Protein AF-E3M1S7-F1 (afdb_monomer)

Radius of gyration: 18.95 Å; Cα contacts (8 Å, |Δi|>4): 380; chains: 1; bounding box: 44×34×56 Å

pLDDT: mean 87.27, std 10.46, range [48.97, 97.62]

Secondary structure (DSSP, 8-state):
-GGGS-HHHHHHHHHHS-HHHHHHHHHH-HHHHHHHHHHHTTT-SEEEEETTTTEEEEE-TTSPPEEEEEEEETTB-GGGHHHHHH---TT-EEEEEETTEEEEEEEEE-TTT--EEEEE-GGGTTHHHHHHHHHHHHHHT-----EEEEEGGGGGG--S-SEEEEEEEE-S-HHHHHHHHHH-EEEEEEEEE-TTPPPPTT-GGGG-TTEEEE---

Structure (mmCIF, N/CA/C/O backbone):
data_AF-E3M1S7-F1
#
_entry.id   AF-E3M1S7-F1
#
loop_
_atom_site.group_PDB
_atom_site.id
_atom_site.type_symbol
_atom_site.label_atom_id
_atom_site.label_alt_id
_atom_site.label_comp_id
_atom_site.label_asym_id
_atom_site.label_entity_id
_atom_site.label_seq_id
_atom_site.pdbx_PDB_ins_code
_atom_site.Cartn_x
_atom_site.Cartn_y
_atom_site.Cartn_z
_atom_site.occupancy
_atom_site.B_iso_or_equiv
_atom_site.auth_seq_id
_atom_site.auth_comp_id
_atom_site.auth_asym_id
_atom_site.auth_atom_id
_atom_site.pdbx_PDB_model_num
ATOM 1 N N . MET A 1 1 ? 15.002 -1.004 -22.622 1.00 73.12 1 MET A N 1
ATOM 2 C CA . MET A 1 1 ? 16.452 -0.715 -22.628 1.00 73.12 1 MET A CA 1
ATOM 3 C C . MET A 1 1 ? 17.146 -1.289 -21.392 1.00 73.12 1 MET A C 1
ATOM 5 O O . MET A 1 1 ? 17.993 -2.147 -21.576 1.00 73.12 1 MET A O 1
ATOM 9 N N . LEU A 1 2 ? 16.714 -0.955 -20.163 1.00 86.88 2 LEU A N 1
ATOM 10 C CA . LEU A 1 2 ? 17.299 -1.465 -18.903 1.00 86.88 2 LEU A CA 1
ATOM 11 C C . LEU A 1 2 ? 17.498 -2.992 -18.859 1.00 86.88 2 LEU A C 1
ATOM 13 O O . LEU A 1 2 ? 18.598 -3.467 -18.613 1.00 86.88 2 LEU A O 1
ATOM 17 N N . LEU A 1 3 ? 16.456 -3.771 -19.168 1.00 90.19 3 LEU A N 1
ATOM 18 C CA . LEU A 1 3 ? 16.491 -5.240 -19.059 1.00 90.19 3 LEU A CA 1
ATOM 19 C C . LEU A 1 3 ? 17.423 -5.941 -20.064 1.00 90.19 3 LEU A C 1
ATOM 21 O O . LEU A 1 3 ? 17.629 -7.149 -19.944 1.00 90.19 3 LEU A O 1
ATOM 25 N N . LYS A 1 4 ? 17.933 -5.215 -21.067 1.00 92.56 4 LYS A N 1
ATOM 26 C CA . LYS A 1 4 ? 18.905 -5.725 -22.046 1.00 92.56 4 LYS A CA 1
ATOM 27 C C . LYS A 1 4 ? 20.354 -5.511 -21.595 1.00 92.56 4 LYS A C 1
ATOM 29 O O . LYS A 1 4 ? 21.247 -6.102 -22.185 1.00 92.56 4 LYS A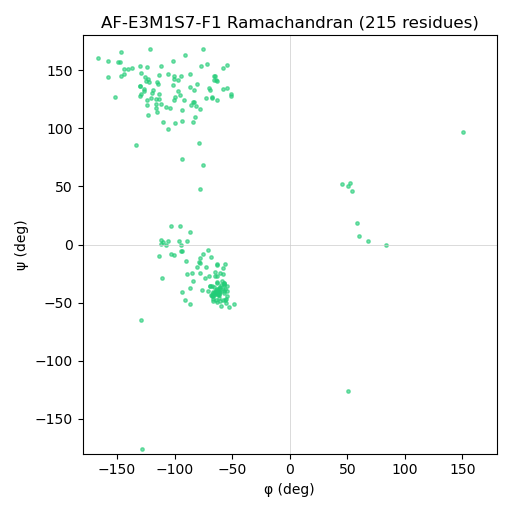 O 1
ATOM 34 N N . LEU A 1 5 ? 20.585 -4.674 -20.583 1.00 93.38 5 LEU A N 1
ATOM 35 C CA . LEU A 1 5 ? 21.924 -4.415 -20.059 1.00 93.38 5 LEU A CA 1
ATOM 36 C C . LEU A 1 5 ? 22.455 -5.632 -19.285 1.00 93.38 5 LEU A C 1
ATOM 38 O O . LEU A 1 5 ? 21.649 -6.389 -18.739 1.00 93.38 5 LEU A O 1
ATOM 42 N N . PRO A 1 6 ? 23.782 -5.804 -19.168 1.00 93.75 6 PRO A N 1
ATOM 43 C CA . PRO A 1 6 ? 24.372 -6.783 -18.260 1.00 93.75 6 PRO A CA 1
ATOM 44 C C . PRO A 1 6 ? 23.939 -6.547 -16.808 1.00 93.75 6 PRO A C 1
ATOM 46 O O . PRO A 1 6 ? 23.691 -5.408 -16.405 1.00 93.75 6 PRO A O 1
ATOM 49 N N . TYR A 1 7 ? 23.895 -7.613 -16.003 1.00 89.88 7 TYR A N 1
ATOM 50 C CA . TYR A 1 7 ? 23.412 -7.547 -14.618 1.00 89.88 7 TYR A CA 1
ATOM 51 C C . TYR A 1 7 ? 24.139 -6.489 -13.778 1.00 89.88 7 TYR A C 1
ATOM 53 O O . TYR A 1 7 ? 23.493 -5.754 -13.040 1.00 89.88 7 TYR A O 1
ATOM 61 N N . LEU A 1 8 ? 25.461 -6.347 -13.932 1.00 93.00 8 LEU A N 1
ATOM 62 C CA . LEU A 1 8 ? 26.232 -5.354 -13.182 1.00 93.00 8 LEU A CA 1
ATOM 63 C C . LEU A 1 8 ? 25.766 -3.917 -13.474 1.00 93.00 8 LEU A C 1
ATOM 65 O O . LEU A 1 8 ? 25.564 -3.137 -12.550 1.00 93.00 8 LEU A O 1
ATOM 69 N N . ALA A 1 9 ? 25.516 -3.587 -14.744 1.00 94.19 9 ALA A N 1
ATOM 70 C CA . ALA A 1 9 ? 24.992 -2.278 -15.128 1.00 94.19 9 ALA A CA 1
ATOM 71 C C . ALA A 1 9 ? 23.560 -2.070 -14.610 1.00 94.19 9 ALA A C 1
ATOM 73 O O . ALA A 1 9 ? 23.246 -1.001 -14.089 1.00 94.19 9 ALA A O 1
ATOM 74 N N . GLN A 1 10 ? 22.708 -3.102 -14.684 1.00 93.75 10 GLN A N 1
ATOM 75 C CA . GLN A 1 10 ? 21.366 -3.057 -14.088 1.00 93.75 10 GLN A CA 1
ATOM 76 C C . GLN A 1 10 ? 21.446 -2.769 -12.584 1.00 93.75 10 GLN A C 1
ATOM 78 O O . GLN A 1 10 ? 20.760 -1.881 -12.092 1.00 93.75 10 GLN A O 1
ATOM 83 N N . PHE A 1 11 ? 22.316 -3.476 -11.864 1.00 92.50 11 PHE A N 1
ATOM 84 C CA . PHE A 1 11 ? 22.501 -3.329 -10.425 1.00 92.50 11 PHE A CA 1
ATOM 85 C C . PHE A 1 11 ? 22.989 -1.927 -10.038 1.00 92.50 11 PHE A C 1
ATOM 87 O O . PHE A 1 11 ? 22.465 -1.335 -9.094 1.00 92.50 11 PHE A O 1
ATOM 94 N N . THR A 1 12 ? 23.945 -1.371 -10.787 1.00 94.31 12 THR A N 1
ATOM 95 C CA . THR A 1 12 ? 24.426 0.003 -10.584 1.00 94.31 12 THR A CA 1
ATOM 96 C C . THR A 1 12 ? 23.313 1.024 -10.790 1.00 94.31 12 THR A C 1
ATOM 98 O O . THR A 1 12 ? 23.172 1.926 -9.970 1.00 94.31 12 THR A O 1
ATOM 101 N N . ILE A 1 13 ? 22.478 0.868 -11.821 1.00 95.00 13 ILE A N 1
ATOM 102 C CA . ILE A 1 13 ? 21.329 1.759 -12.044 1.00 95.00 13 ILE A CA 1
ATOM 103 C C . ILE A 1 13 ? 20.340 1.650 -10.880 1.00 95.00 13 ILE A C 1
ATOM 105 O O . ILE A 1 13 ? 19.978 2.663 -10.292 1.00 95.00 13 ILE A O 1
ATOM 109 N N . LEU A 1 14 ? 19.954 0.429 -10.493 1.00 95.06 14 LEU A N 1
ATOM 110 C CA . LEU A 1 14 ? 18.986 0.206 -9.413 1.00 95.06 14 LEU A CA 1
ATOM 111 C C . LEU A 1 14 ? 19.436 0.804 -8.073 1.00 95.06 14 LEU A C 1
ATOM 113 O O . LEU A 1 14 ? 18.587 1.237 -7.300 1.00 95.06 14 LEU A O 1
ATOM 117 N N . LYS A 1 15 ? 20.744 0.863 -7.793 1.00 94.50 15 LYS A N 1
ATOM 118 C CA . LYS A 1 15 ? 21.286 1.508 -6.584 1.00 94.50 15 LYS A CA 1
ATOM 119 C C . LYS A 1 15 ? 21.024 3.014 -6.499 1.00 94.50 15 LYS A C 1
ATOM 121 O O . LYS A 1 15 ? 20.985 3.526 -5.388 1.00 94.50 15 LYS A O 1
ATOM 126 N N . HIS A 1 16 ? 20.873 3.693 -7.634 1.00 94.62 16 HIS A N 1
ATOM 127 C CA . HIS A 1 16 ? 20.633 5.140 -7.693 1.00 94.62 16 HIS A CA 1
ATOM 128 C C . HIS A 1 16 ? 19.145 5.492 -7.786 1.00 94.62 16 HIS A C 1
ATOM 130 O O . HIS A 1 16 ? 18.796 6.665 -7.756 1.00 94.62 16 HIS A O 1
ATOM 136 N N . LEU A 1 17 ? 18.282 4.486 -7.925 1.00 94.69 17 LEU A N 1
ATOM 137 C CA . LEU A 1 17 ? 16.839 4.663 -7.977 1.00 94.69 17 LEU A CA 1
ATOM 138 C C . LEU A 1 17 ? 16.241 4.681 -6.572 1.00 94.69 17 LEU A C 1
ATOM 140 O O . LEU A 1 17 ? 16.693 3.955 -5.678 1.00 94.69 17 LEU A O 1
ATOM 144 N N . GLU A 1 18 ? 15.183 5.467 -6.407 1.00 93.94 18 GLU A N 1
ATOM 145 C CA . GLU A 1 18 ? 14.428 5.495 -5.166 1.00 93.94 18 GLU A CA 1
ATOM 146 C C . GLU A 1 18 ? 13.535 4.257 -5.019 1.00 93.94 18 GLU A C 1
ATOM 148 O O . GLU A 1 18 ? 13.294 3.478 -5.944 1.00 93.94 18 GLU A O 1
ATOM 153 N N . LEU A 1 19 ? 12.995 4.069 -3.815 1.00 94.31 19 LEU A N 1
ATOM 154 C CA . LEU A 1 19 ? 12.146 2.922 -3.504 1.00 94.31 19 LEU A CA 1
ATOM 155 C C . LEU A 1 19 ? 10.886 2.872 -4.384 1.00 94.31 19 LEU A C 1
ATOM 157 O O . LEU A 1 19 ? 10.433 1.801 -4.795 1.00 94.31 19 LEU A O 1
ATOM 161 N N . HIS A 1 20 ? 10.333 4.042 -4.693 1.00 95.50 20 HIS A N 1
ATOM 162 C CA . HIS A 1 20 ? 9.145 4.172 -5.519 1.00 95.50 20 HIS A CA 1
ATOM 163 C C . HIS A 1 20 ? 9.431 3.903 -7.009 1.00 95.50 20 HIS A C 1
ATOM 165 O O . HIS A 1 20 ? 8.575 3.362 -7.714 1.00 95.50 20 HIS A O 1
ATOM 171 N N . ASP A 1 21 ? 10.652 4.173 -7.478 1.00 95.69 21 ASP A N 1
ATOM 172 C CA . ASP A 1 21 ? 11.101 3.798 -8.821 1.00 95.69 21 ASP A CA 1
ATOM 173 C C . ASP A 1 21 ? 11.191 2.278 -8.969 1.00 95.69 21 ASP A C 1
ATOM 175 O O . ASP A 1 21 ? 10.762 1.720 -9.983 1.00 95.69 21 ASP A O 1
ATOM 179 N N . HIS A 1 22 ? 1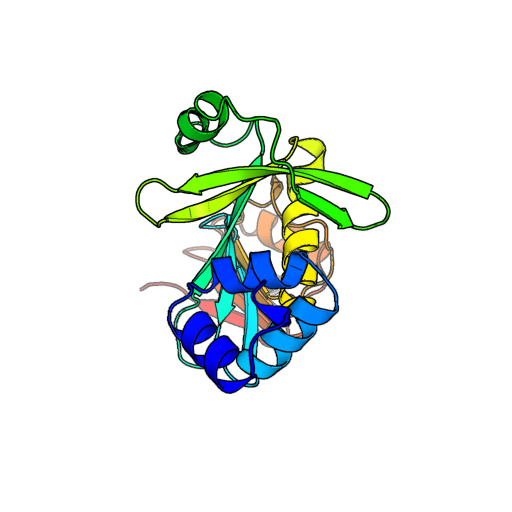1.700 1.578 -7.944 1.00 96.25 22 HIS A N 1
ATOM 180 C CA . HIS A 1 22 ? 11.710 0.109 -7.931 1.00 96.25 22 HIS A CA 1
ATOM 181 C C . HIS A 1 22 ? 10.291 -0.452 -8.001 1.00 96.25 22 HIS A C 1
ATOM 183 O O . HIS A 1 22 ? 10.048 -1.407 -8.742 1.00 96.25 22 HIS A O 1
ATOM 189 N N . PHE A 1 23 ? 9.349 0.156 -7.276 1.00 97.06 23 PHE A N 1
ATOM 190 C CA . PHE A 1 23 ? 7.941 -0.228 -7.329 1.00 97.06 23 PHE A CA 1
ATOM 191 C C . PHE A 1 23 ? 7.368 -0.080 -8.744 1.00 97.06 23 PHE A C 1
ATOM 193 O O . PHE A 1 23 ? 6.856 -1.053 -9.302 1.0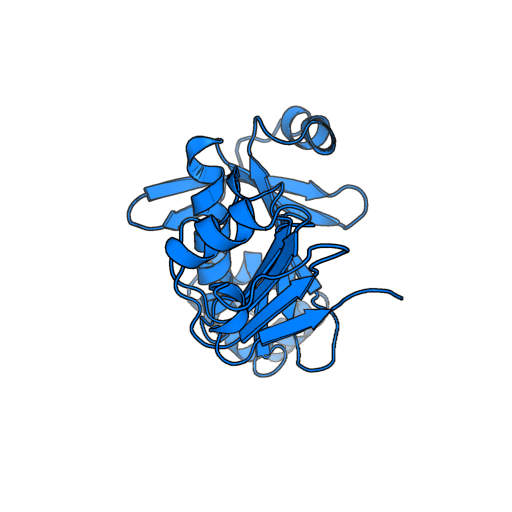0 97.06 23 PHE A O 1
ATOM 200 N N . PHE A 1 24 ? 7.507 1.089 -9.375 1.00 95.75 24 PHE A N 1
ATOM 201 C CA . PHE A 1 24 ? 6.998 1.284 -10.736 1.00 95.75 24 PHE A CA 1
ATOM 202 C C . PHE A 1 24 ? 7.691 0.391 -11.763 1.00 95.75 24 PHE A C 1
ATOM 204 O O . PHE A 1 24 ? 7.018 -0.174 -12.628 1.00 95.75 24 PHE A O 1
ATOM 211 N N . LEU A 1 25 ? 9.003 0.183 -11.643 1.00 96.00 25 LEU A N 1
ATOM 212 C CA . LEU A 1 25 ? 9.732 -0.737 -12.511 1.00 96.00 25 LEU A CA 1
ATOM 213 C C . LEU A 1 25 ? 9.205 -2.176 -12.372 1.00 96.00 25 LEU A C 1
ATOM 215 O O . LEU A 1 25 ? 9.021 -2.868 -13.377 1.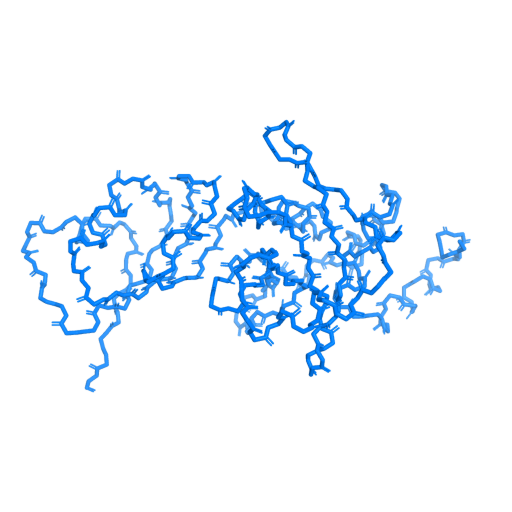00 96.00 25 LEU A O 1
ATOM 219 N N . GLY A 1 26 ? 8.903 -2.615 -11.148 1.00 96.12 26 GLY A N 1
ATOM 220 C CA . GLY A 1 26 ? 8.310 -3.924 -10.868 1.00 96.12 26 GLY A CA 1
ATOM 221 C C . GLY A 1 26 ? 6.894 -4.114 -11.429 1.00 96.12 26 GLY A C 1
ATOM 222 O O . GLY A 1 26 ? 6.484 -5.251 -11.694 1.00 96.12 26 GLY A O 1
ATOM 223 N N . LEU A 1 27 ? 6.159 -3.023 -11.669 1.00 95.19 27 LEU A N 1
ATOM 224 C CA . LEU A 1 27 ? 4.850 -3.050 -12.329 1.00 95.19 27 LEU A CA 1
ATOM 225 C C . LEU A 1 27 ? 4.951 -3.206 -13.855 1.00 95.19 27 LEU A C 1
ATOM 227 O O . LEU A 1 27 ? 4.012 -3.708 -14.469 1.00 95.19 27 LEU A O 1
ATOM 231 N N . CYS A 1 28 ? 6.068 -2.823 -14.482 1.00 93.81 28 CYS A N 1
ATOM 232 C CA . CYS A 1 28 ? 6.174 -2.781 -15.945 1.00 93.81 28 CYS A CA 1
ATOM 233 C C . CYS A 1 28 ? 6.135 -4.160 -16.624 1.00 93.81 28 CYS A C 1
ATOM 235 O O . CYS A 1 28 ? 5.648 -4.277 -17.746 1.00 93.81 28 CYS A O 1
ATOM 237 N N . SER A 1 29 ? 6.719 -5.196 -16.014 1.00 94.44 29 SER A N 1
ATOM 238 C CA . SER A 1 29 ? 6.728 -6.556 -16.579 1.00 94.44 29 SER A CA 1
ATOM 239 C C . SER A 1 29 ? 7.157 -7.600 -15.549 1.00 94.44 29 SER A C 1
ATOM 241 O O . SER A 1 29 ? 7.876 -7.285 -14.602 1.00 94.44 29 SER A O 1
ATOM 243 N N . LYS A 1 30 ? 6.834 -8.877 -15.795 1.00 95.00 30 LYS A N 1
ATOM 244 C CA . LYS A 1 30 ? 7.321 -10.007 -14.981 1.00 95.00 30 LYS A CA 1
ATOM 245 C C . LYS A 1 30 ? 8.853 -10.056 -14.893 1.00 95.00 30 LYS A C 1
ATOM 247 O O . LYS A 1 30 ? 9.405 -10.337 -13.835 1.00 95.00 30 LYS A O 1
ATOM 252 N N . ARG A 1 31 ? 9.559 -9.741 -15.987 1.00 95.00 31 ARG A N 1
ATOM 253 C CA . ARG A 1 31 ? 11.033 -9.719 -16.013 1.00 95.00 31 ARG A CA 1
ATOM 254 C C . ARG A 1 31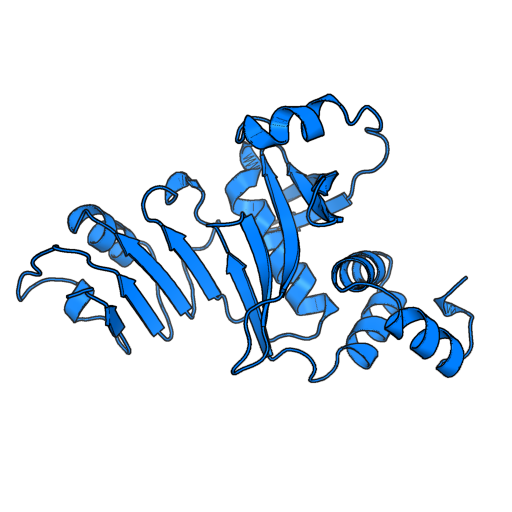 ? 11.603 -8.592 -15.149 1.00 95.00 31 ARG A C 1
ATOM 256 O O . ARG A 1 31 ? 12.543 -8.833 -14.400 1.00 95.00 31 ARG A O 1
ATOM 263 N N . ALA A 1 32 ? 11.027 -7.392 -15.224 1.00 96.19 32 ALA A N 1
ATOM 264 C CA . ALA A 1 32 ? 11.424 -6.274 -14.369 1.00 96.19 32 ALA A CA 1
ATOM 265 C C . ALA A 1 32 ? 11.114 -6.551 -12.891 1.00 96.19 32 ALA A C 1
ATOM 267 O O . ALA A 1 32 ? 11.960 -6.320 -12.034 1.00 96.19 32 ALA A O 1
ATOM 268 N N . ARG A 1 33 ? 9.955 -7.151 -12.606 1.00 96.56 33 ARG A N 1
ATOM 269 C CA . ARG A 1 33 ? 9.593 -7.627 -11.268 1.00 96.56 33 ARG A CA 1
ATOM 270 C C . ARG A 1 33 ? 10.632 -8.587 -10.704 1.00 96.56 33 ARG A C 1
ATOM 272 O O . ARG A 1 33 ? 11.122 -8.361 -9.610 1.00 96.56 33 ARG A O 1
ATOM 279 N N . ASN A 1 34 ? 11.020 -9.613 -11.460 1.00 95.06 34 ASN A N 1
ATOM 280 C CA . ASN A 1 34 ? 12.033 -10.574 -11.017 1.00 95.06 34 ASN A CA 1
ATOM 281 C C . ASN A 1 34 ? 13.394 -9.913 -10.753 1.00 95.06 34 ASN A C 1
ATOM 283 O O . ASN A 1 34 ? 14.066 -10.271 -9.791 1.00 95.06 34 ASN A O 1
ATOM 287 N N . LEU A 1 35 ? 13.778 -8.921 -11.562 1.00 95.62 35 LEU A N 1
ATOM 288 C CA . LEU A 1 35 ? 14.982 -8.130 -11.314 1.00 95.62 35 LEU A CA 1
ATOM 289 C C . LEU A 1 35 ? 14.897 -7.383 -9.970 1.00 95.62 35 LEU A C 1
ATOM 291 O O . LEU A 1 35 ? 15.839 -7.454 -9.180 1.00 95.62 35 LEU A O 1
ATOM 295 N N . ILE A 1 36 ? 13.767 -6.726 -9.682 1.00 96.38 36 ILE A N 1
ATOM 296 C CA . ILE A 1 36 ? 13.543 -6.051 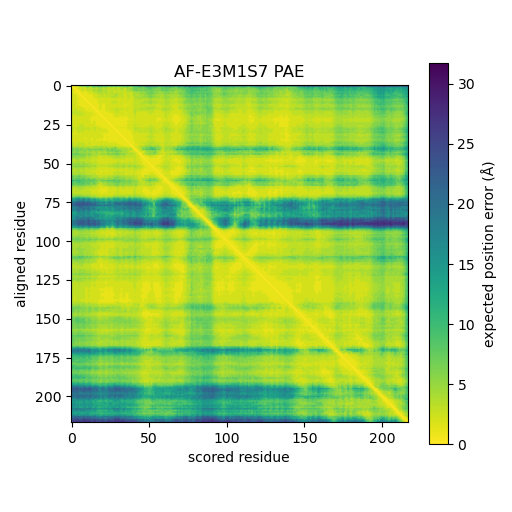-8.394 1.00 96.38 36 ILE A CA 1
ATOM 297 C C . ILE A 1 36 ? 13.534 -7.046 -7.234 1.00 96.38 36 ILE A C 1
ATOM 299 O O . ILE A 1 36 ? 14.177 -6.781 -6.224 1.00 96.38 36 ILE A O 1
ATOM 303 N N . LYS A 1 37 ? 12.905 -8.217 -7.381 1.00 94.44 37 LYS A N 1
ATOM 304 C CA . LYS A 1 37 ? 12.936 -9.281 -6.363 1.00 94.44 37 LYS A CA 1
ATOM 305 C C . LYS A 1 37 ? 14.364 -9.687 -6.003 1.00 94.44 37 LYS A C 1
ATOM 307 O O . LYS A 1 37 ? 14.699 -9.773 -4.826 1.00 94.44 37 LYS A O 1
ATOM 312 N N . CYS A 1 38 ? 15.215 -9.907 -7.006 1.00 91.94 38 CYS A N 1
ATOM 313 C CA . CYS A 1 38 ? 16.623 -10.236 -6.782 1.00 91.94 38 CYS A CA 1
ATOM 314 C C . CYS A 1 38 ? 17.374 -9.085 -6.103 1.00 91.94 38 CYS A C 1
ATOM 316 O O . CYS A 1 38 ? 18.144 -9.316 -5.175 1.00 91.94 38 CYS A O 1
ATOM 318 N N . PHE A 1 39 ? 17.131 -7.848 -6.538 1.00 92.44 39 PHE A N 1
ATOM 319 C CA . PHE A 1 39 ? 17.789 -6.665 -5.989 1.00 92.44 39 PHE A CA 1
ATOM 320 C C . PHE A 1 39 ? 17.358 -6.335 -4.553 1.00 92.44 39 PHE A C 1
ATOM 322 O O . PHE A 1 39 ? 18.165 -5.836 -3.767 1.00 92.44 39 PHE A O 1
ATOM 329 N N . SER A 1 40 ? 16.092 -6.568 -4.216 1.00 89.12 40 SER A N 1
ATOM 330 C CA . SER A 1 40 ? 15.469 -6.181 -2.944 1.00 89.12 40 SER A CA 1
ATOM 331 C C . SER A 1 40 ? 15.483 -7.282 -1.890 1.00 89.12 40 SER A C 1
ATOM 333 O O . SER A 1 40 ? 15.017 -7.061 -0.771 1.00 89.12 40 SER A O 1
ATOM 335 N N . ARG A 1 41 ? 16.034 -8.452 -2.225 1.00 85.50 41 ARG A N 1
ATOM 336 C CA . ARG A 1 41 ? 16.108 -9.608 -1.334 1.00 85.50 41 ARG A CA 1
ATOM 337 C C . ARG A 1 41 ? 16.705 -9.219 0.022 1.00 85.50 41 ARG A C 1
ATOM 339 O O . ARG A 1 41 ? 17.782 -8.629 0.080 1.00 85.50 41 ARG A O 1
ATOM 346 N N . ASN A 1 42 ? 15.994 -9.562 1.095 1.00 81.44 42 ASN A N 1
ATOM 347 C CA . ASN A 1 42 ? 16.382 -9.338 2.494 1.00 81.44 42 ASN A CA 1
ATOM 348 C C . ASN A 1 42 ? 16.630 -7.862 2.878 1.00 81.44 42 ASN A C 1
ATOM 350 O O . ASN A 1 42 ? 17.303 -7.586 3.872 1.00 81.44 42 ASN A O 1
ATOM 354 N N . LYS A 1 43 ? 16.135 -6.894 2.092 1.00 87.56 43 LYS A N 1
ATOM 355 C CA . LYS A 1 43 ? 16.254 -5.466 2.440 1.00 87.56 43 LYS A CA 1
ATOM 356 C C . LYS A 1 43 ? 15.155 -4.989 3.382 1.00 87.56 43 LYS A C 1
ATOM 358 O O . LYS A 1 43 ? 15.406 -4.079 4.166 1.00 87.56 43 LYS A O 1
ATOM 363 N N . ASN A 1 44 ? 13.969 -5.579 3.276 1.00 90.94 44 ASN A N 1
ATOM 364 C CA . ASN A 1 44 ? 12.793 -5.264 4.077 1.00 90.94 44 ASN A CA 1
ATOM 365 C C . ASN A 1 44 ? 12.126 -6.575 4.500 1.00 90.94 44 ASN A C 1
ATOM 367 O O . ASN A 1 44 ? 12.211 -7.564 3.768 1.00 90.94 44 ASN A O 1
ATOM 371 N N . ASP A 1 45 ? 11.442 -6.543 5.636 1.00 89.75 45 ASP A N 1
ATOM 372 C CA . ASP A 1 45 ? 10.843 -7.718 6.273 1.00 89.75 45 ASP A CA 1
ATOM 373 C C . ASP A 1 45 ? 9.311 -7.663 6.212 1.00 89.75 45 ASP A C 1
ATOM 375 O O . ASP A 1 45 ? 8.646 -8.696 6.166 1.00 89.75 45 ASP A O 1
ATOM 379 N N . SER A 1 46 ? 8.739 -6.455 6.180 1.00 92.00 46 SER A N 1
ATOM 380 C CA . SER A 1 46 ? 7.292 -6.255 6.179 1.00 92.00 46 SER A CA 1
ATOM 381 C C . SER A 1 46 ? 6.856 -5.040 5.365 1.00 92.00 46 SER A C 1
ATOM 383 O O . SER A 1 46 ? 7.647 -4.165 4.992 1.00 92.00 46 SER A O 1
ATOM 385 N N . SER A 1 47 ? 5.555 -4.997 5.090 1.00 94.56 47 SER A N 1
ATOM 386 C CA . SER A 1 47 ? 4.869 -3.859 4.490 1.00 94.56 47 SER A CA 1
ATOM 387 C C . SER A 1 47 ? 3.710 -3.413 5.370 1.00 94.56 47 SER A C 1
ATOM 389 O O . SER A 1 47 ? 2.992 -4.252 5.910 1.00 94.56 47 SER A O 1
ATOM 391 N N . VAL A 1 48 ? 3.506 -2.101 5.475 1.00 95.56 48 VAL A N 1
ATOM 392 C CA . VAL A 1 48 ? 2.488 -1.502 6.345 1.00 95.56 48 VAL A CA 1
ATOM 393 C C . VAL A 1 48 ? 1.591 -0.565 5.556 1.00 95.56 48 VAL A C 1
ATOM 395 O O . VAL A 1 48 ? 2.079 0.318 4.849 1.00 95.56 48 VAL A O 1
ATOM 398 N N . ILE A 1 49 ? 0.281 -0.714 5.728 1.00 97.12 49 ILE A N 1
ATOM 399 C CA . ILE A 1 49 ? -0.716 0.249 5.272 1.00 97.12 49 ILE A CA 1
ATOM 400 C C . ILE A 1 49 ? -0.833 1.340 6.338 1.00 97.12 49 ILE A C 1
ATOM 402 O O . ILE A 1 49 ? -1.392 1.125 7.413 1.00 97.12 49 ILE A O 1
ATOM 406 N N . ASN A 1 50 ? -0.273 2.516 6.064 1.00 95.44 50 ASN A N 1
ATOM 407 C CA . ASN A 1 50 ? -0.284 3.637 6.993 1.00 95.44 50 ASN A CA 1
ATOM 408 C C . ASN A 1 50 ? -1.382 4.628 6.600 1.00 95.44 50 ASN A C 1
ATOM 410 O O . ASN A 1 50 ? -1.222 5.392 5.650 1.00 95.44 50 ASN A O 1
ATOM 414 N N . LEU A 1 51 ? -2.487 4.639 7.341 1.00 93.38 51 LEU A N 1
ATOM 415 C CA . LEU A 1 51 ? -3.596 5.555 7.104 1.00 93.38 51 LEU A CA 1
ATOM 416 C C . LEU A 1 51 ? -3.329 6.955 7.644 1.00 93.38 51 LEU A C 1
ATOM 418 O O . LEU A 1 51 ? -4.039 7.852 7.221 1.00 93.38 51 LEU A O 1
ATOM 422 N N . TYR A 1 52 ? -2.332 7.192 8.507 1.00 89.50 52 TYR A N 1
ATOM 423 C CA . TYR A 1 52 ? -1.988 8.548 8.969 1.00 89.50 52 TYR A CA 1
ATOM 424 C C . TYR A 1 52 ? -1.431 9.408 7.829 1.00 89.50 52 TYR A C 1
ATOM 426 O O . TYR A 1 52 ? -1.835 10.557 7.643 1.00 89.50 52 TYR A O 1
ATOM 434 N N . SER A 1 53 ? -0.537 8.830 7.031 1.00 89.25 53 SER A N 1
ATOM 435 C CA . SER A 1 53 ? 0.056 9.460 5.846 1.00 89.25 53 SER A CA 1
ATOM 436 C C . SER A 1 53 ? -0.587 9.013 4.536 1.00 89.25 53 SER A C 1
ATOM 438 O O . SER A 1 53 ? -0.294 9.597 3.495 1.00 89.25 53 SER A O 1
ATOM 440 N N . PHE A 1 54 ? -1.451 7.997 4.577 1.00 92.38 54 PHE A N 1
ATOM 441 C CA . PHE A 1 54 ? -2.013 7.321 3.408 1.00 92.38 54 PHE A CA 1
ATOM 442 C C . PHE A 1 54 ? -0.939 6.857 2.439 1.00 92.38 54 PHE A C 1
ATOM 444 O O . PHE A 1 54 ? -0.945 7.182 1.248 1.00 92.38 54 PHE A O 1
ATOM 451 N N . SER A 1 55 ? 0.013 6.122 2.998 1.00 95.19 55 SER A N 1
ATOM 452 C CA . SER A 1 55 ? 1.140 5.546 2.288 1.00 95.19 55 SER A CA 1
ATOM 453 C C . SER A 1 55 ? 1.276 4.066 2.596 1.00 95.19 55 SER A C 1
ATOM 455 O O . SER A 1 55 ? 0.940 3.599 3.686 1.00 95.19 55 SER A O 1
ATOM 457 N N . ILE A 1 56 ? 1.749 3.308 1.611 1.00 97.00 56 ILE A N 1
ATOM 458 C CA . ILE A 1 56 ? 2.234 1.955 1.860 1.00 97.00 56 ILE A CA 1
ATOM 459 C C . ILE A 1 56 ? 3.726 2.059 2.137 1.00 97.00 56 ILE A C 1
ATOM 461 O O . ILE A 1 56 ? 4.478 2.622 1.336 1.00 97.00 56 ILE A O 1
ATOM 465 N N . GLN A 1 57 ? 4.140 1.539 3.284 1.00 96.06 57 GLN A N 1
ATOM 466 C CA . GLN A 1 57 ? 5.518 1.574 3.749 1.00 96.06 57 GLN A CA 1
ATOM 467 C C . GLN A 1 57 ? 6.165 0.206 3.612 1.00 96.06 57 GLN A C 1
ATOM 469 O O . GLN A 1 57 ? 5.508 -0.808 3.836 1.00 96.06 57 GLN A O 1
ATOM 474 N N . LEU A 1 58 ? 7.463 0.187 3.326 1.00 95.00 58 LEU A N 1
ATOM 475 C CA . LEU A 1 58 ? 8.312 -0.975 3.564 1.00 95.00 58 LEU A CA 1
ATOM 476 C C . LEU A 1 58 ? 9.116 -0.761 4.839 1.00 95.00 58 LEU A C 1
ATOM 478 O O . LEU A 1 58 ? 9.621 0.336 5.095 1.00 95.00 58 LEU A O 1
ATOM 482 N N . GLN A 1 59 ? 9.205 -1.809 5.647 1.00 92.12 59 GLN A N 1
ATOM 483 C CA . GLN A 1 59 ? 9.855 -1.784 6.947 1.00 92.12 59 GLN A CA 1
ATOM 484 C C . GLN A 1 59 ? 10.908 -2.876 7.041 1.00 92.12 59 GLN A C 1
ATOM 486 O O . GLN A 1 59 ? 10.747 -3.982 6.525 1.00 92.12 59 GLN A O 1
ATOM 491 N N . LYS A 1 60 ? 11.986 -2.538 7.740 1.00 90.50 60 LYS A N 1
ATOM 492 C CA . LYS A 1 60 ? 12.982 -3.479 8.229 1.00 90.50 60 LYS A CA 1
ATOM 493 C C . LYS A 1 60 ? 12.915 -3.461 9.748 1.00 90.50 60 LYS A C 1
ATOM 495 O O . LYS A 1 60 ? 12.793 -2.386 10.337 1.00 90.50 60 LYS A O 1
ATOM 500 N N . THR A 1 61 ? 13.000 -4.630 10.364 1.00 83.88 61 THR A N 1
ATOM 501 C CA . THR A 1 61 ? 12.941 -4.787 11.820 1.00 83.88 61 THR A CA 1
ATOM 502 C C . THR A 1 61 ? 13.940 -3.849 12.502 1.00 83.88 61 THR A C 1
ATOM 504 O O . THR A 1 61 ? 15.107 -3.789 12.115 1.00 83.88 61 THR A O 1
ATOM 507 N N . GLY A 1 62 ? 13.466 -3.084 13.489 1.00 81.94 62 GLY A N 1
ATOM 508 C CA . GLY A 1 62 ? 14.269 -2.095 14.220 1.00 81.94 62 GLY A CA 1
ATOM 509 C C . GLY A 1 62 ? 14.409 -0.721 13.548 1.00 81.94 62 GLY A C 1
ATOM 510 O O . GLY A 1 62 ? 15.032 0.162 14.130 1.00 81.94 62 GLY A O 1
ATOM 511 N N . PHE A 1 63 ? 13.823 -0.500 12.364 1.00 86.69 63 PHE A N 1
ATOM 512 C CA . PHE A 1 63 ? 13.902 0.775 11.643 1.00 86.69 63 PHE A CA 1
ATOM 513 C C . PHE A 1 63 ? 12.521 1.354 11.321 1.00 86.69 63 PHE A C 1
ATOM 515 O O . PHE A 1 63 ? 11.538 0.636 11.136 1.00 86.69 63 PHE A O 1
ATOM 522 N N . LEU A 1 64 ? 12.458 2.683 11.199 1.00 84.56 64 LEU A N 1
ATOM 523 C CA . LEU A 1 64 ? 11.264 3.377 10.720 1.00 84.56 64 LEU A CA 1
ATOM 524 C C . LEU A 1 64 ? 10.939 2.974 9.275 1.00 84.56 64 LEU A C 1
ATOM 526 O O . LEU A 1 64 ? 11.826 2.830 8.430 1.00 84.56 64 LEU A O 1
ATOM 530 N N . GLY A 1 65 ? 9.644 2.824 8.995 1.00 89.19 65 GLY A N 1
ATOM 531 C CA . GLY A 1 65 ? 9.156 2.491 7.662 1.00 89.19 65 GLY A CA 1
ATOM 532 C C . GLY A 1 65 ? 9.409 3.594 6.649 1.00 89.19 65 GLY A C 1
ATOM 533 O O . GLY A 1 65 ? 9.252 4.776 6.952 1.00 89.19 65 GLY A O 1
ATOM 534 N N . LYS A 1 66 ? 9.767 3.191 5.431 1.00 93.88 66 LYS A N 1
ATOM 535 C CA . LYS A 1 66 ? 9.949 4.094 4.295 1.00 93.88 66 LYS A CA 1
ATOM 536 C C . LYS A 1 66 ? 8.724 4.037 3.398 1.00 93.88 66 LYS A C 1
ATOM 538 O O . LYS A 1 66 ? 8.335 2.960 2.949 1.00 93.88 66 LYS A O 1
ATOM 543 N N . ASP A 1 67 ? 8.128 5.196 3.148 1.00 95.31 67 ASP A N 1
ATOM 544 C CA . ASP A 1 67 ? 6.995 5.342 2.237 1.00 95.31 67 ASP A CA 1
ATOM 545 C C . ASP A 1 67 ? 7.418 4.952 0.807 1.00 95.31 67 ASP A C 1
ATOM 547 O O . ASP A 1 67 ? 8.376 5.496 0.259 1.00 95.31 67 ASP A O 1
ATOM 551 N N . VAL A 1 68 ? 6.701 4.005 0.198 1.00 96.56 68 VAL A N 1
ATOM 552 C CA . VAL A 1 68 ? 6.901 3.593 -1.203 1.00 96.56 68 VAL A CA 1
ATOM 553 C C . VAL A 1 68 ? 6.015 4.420 -2.123 1.00 96.56 68 VAL A C 1
ATOM 555 O O . VAL A 1 68 ? 6.438 4.902 -3.165 1.00 96.56 68 VAL A O 1
ATOM 558 N N . VAL A 1 69 ? 4.743 4.540 -1.763 1.00 96.38 69 VAL A N 1
ATOM 559 C CA . VAL A 1 69 ? 3.720 5.170 -2.592 1.00 96.38 69 VAL A CA 1
ATOM 560 C C . VAL A 1 69 ? 2.577 5.623 -1.703 1.00 96.38 69 VAL A C 1
ATOM 562 O O . VAL A 1 69 ? 2.241 4.959 -0.719 1.00 96.38 69 VAL A O 1
ATOM 565 N N . MET A 1 70 ? 1.985 6.756 -2.052 1.00 94.88 70 MET A N 1
ATOM 566 C CA . MET A 1 70 ? 0.810 7.308 -1.395 1.00 94.88 70 MET A CA 1
ATOM 567 C C . MET A 1 70 ? -0.446 7.028 -2.216 1.00 94.88 70 MET A C 1
ATOM 569 O O . MET A 1 70 ? -0.379 6.837 -3.433 1.00 94.88 70 MET A O 1
ATOM 573 N N . TRP A 1 71 ? -1.608 7.062 -1.570 1.00 93.31 71 TRP A N 1
ATOM 574 C CA . TRP A 1 71 ? -2.889 7.044 -2.268 1.00 93.31 71 TRP A CA 1
ATOM 575 C C . TRP A 1 71 ? -3.830 8.146 -1.785 1.00 93.31 71 TRP A C 1
ATOM 577 O O . TRP A 1 71 ? -3.760 8.632 -0.650 1.00 93.31 71 TRP A O 1
ATOM 587 N N . ALA A 1 72 ? -4.730 8.535 -2.684 1.00 90.00 72 ALA A N 1
ATOM 588 C CA . ALA A 1 72 ? -5.774 9.509 -2.417 1.00 90.00 72 ALA A CA 1
ATOM 589 C C . ALA A 1 72 ? -7.033 9.231 -3.254 1.00 90.00 72 ALA A C 1
ATOM 591 O O . ALA A 1 72 ? -6.993 8.586 -4.311 1.00 90.00 72 ALA A O 1
ATOM 592 N N . SER A 1 73 ? -8.165 9.735 -2.766 1.00 86.06 73 SER A N 1
ATOM 593 C CA . SER A 1 73 ? -9.441 9.753 -3.482 1.00 86.06 73 SER A CA 1
ATOM 594 C C . SER A 1 73 ? -9.659 11.149 -4.080 1.00 86.06 73 SER A C 1
ATOM 596 O O . SER A 1 73 ? -9.305 12.158 -3.475 1.00 86.06 73 SER A O 1
ATOM 598 N N . CYS A 1 74 ? -10.235 11.222 -5.282 1.00 69.25 74 CYS A N 1
ATOM 599 C CA . CYS A 1 74 ? -10.434 12.484 -6.006 1.00 69.25 74 CYS A CA 1
ATOM 600 C C . CYS A 1 74 ? -11.358 13.498 -5.314 1.00 69.25 74 CYS A C 1
ATOM 602 O O . CYS A 1 74 ? -11.341 14.663 -5.693 1.00 69.25 74 CYS A O 1
ATOM 604 N N . TYR A 1 75 ? -12.169 13.060 -4.350 1.00 67.12 75 TYR A N 1
ATOM 605 C CA . TYR A 1 75 ? -13.096 13.917 -3.601 1.00 67.12 75 TYR A CA 1
ATOM 606 C C . TYR A 1 75 ? -12.693 14.065 -2.134 1.00 67.12 75 TYR A C 1
ATOM 608 O O . TYR A 1 75 ? -13.383 14.724 -1.364 1.00 67.12 75 TYR A O 1
ATOM 616 N N . TYR A 1 76 ? -11.586 13.438 -1.741 1.00 61.94 76 TYR A N 1
ATOM 617 C CA . TYR A 1 76 ? -11.185 13.322 -0.355 1.00 61.94 76 TYR A CA 1
ATOM 618 C C . TYR A 1 76 ? -9.702 13.664 -0.227 1.00 61.94 76 TYR A C 1
ATOM 620 O O . TYR A 1 76 ? -8.839 12.789 -0.335 1.00 61.94 76 TYR A O 1
ATOM 628 N N . ARG A 1 77 ? -9.454 14.977 -0.091 1.00 64.19 77 ARG A N 1
ATOM 629 C CA . ARG A 1 77 ? -8.319 15.682 0.544 1.00 64.19 77 ARG A CA 1
ATOM 630 C C . ARG A 1 77 ? -8.078 17.041 -0.131 1.00 64.19 77 ARG A C 1
ATOM 632 O O . ARG A 1 77 ? -7.367 17.083 -1.138 1.00 64.19 77 ARG A O 1
ATOM 639 N N . PRO A 1 78 ? -8.599 18.147 0.431 1.00 56.62 78 PRO A N 1
ATOM 640 C CA . PRO A 1 78 ? -8.428 19.486 -0.140 1.00 56.62 78 PRO A CA 1
ATOM 641 C C . PRO A 1 78 ? -6.954 19.924 -0.173 1.00 56.62 78 PRO A C 1
ATOM 643 O O . PRO A 1 78 ? -6.516 20.560 -1.125 1.00 56.62 78 PRO A O 1
ATOM 646 N N . GLU A 1 79 ? -6.155 19.486 0.806 1.00 62.41 79 GLU A N 1
ATOM 647 C CA . GLU A 1 79 ? -4.718 19.790 0.931 1.00 62.41 79 GLU A CA 1
ATOM 648 C C . GLU A 1 79 ? -3.906 19.379 -0.307 1.00 62.41 79 GLU A C 1
ATOM 650 O O . GLU A 1 79 ? -2.941 20.043 -0.675 1.00 62.41 79 GLU A O 1
ATOM 655 N N . ASN A 1 80 ? -4.320 18.294 -0.970 1.00 63.16 80 ASN A N 1
ATOM 656 C CA . ASN A 1 80 ? -3.686 17.781 -2.184 1.00 63.16 80 ASN A CA 1
ATOM 657 C C . ASN A 1 80 ? -4.586 17.944 -3.418 1.00 63.16 80 ASN A C 1
ATOM 659 O O . ASN A 1 80 ? -4.231 17.498 -4.510 1.00 63.16 80 ASN A O 1
ATOM 663 N N . GLU A 1 81 ? -5.755 18.569 -3.280 1.00 65.56 81 GLU A N 1
ATOM 664 C CA . GLU A 1 81 ? -6.707 18.742 -4.375 1.00 65.56 81 GLU A CA 1
ATOM 665 C C . GLU A 1 81 ? -6.113 19.597 -5.494 1.00 65.56 81 GLU A C 1
ATOM 667 O O . GLU A 1 81 ? -6.346 19.330 -6.673 1.00 65.56 81 GLU A O 1
ATOM 672 N N . THR A 1 82 ? -5.266 20.565 -5.143 1.00 68.00 82 THR A N 1
ATOM 673 C CA . THR A 1 82 ? -4.477 21.333 -6.110 1.00 68.00 82 THR A CA 1
ATOM 674 C C . THR A 1 82 ? -3.603 20.422 -6.969 1.00 68.00 82 THR A C 1
ATOM 676 O O . THR A 1 82 ? -3.554 20.622 -8.177 1.00 68.00 82 THR A O 1
ATOM 679 N N . LEU A 1 83 ? -2.987 19.372 -6.412 1.00 65.88 83 LEU A N 1
ATOM 680 C CA . LEU A 1 83 ? -2.195 18.384 -7.164 1.00 65.88 83 LEU A CA 1
ATOM 681 C C . LEU A 1 83 ? -3.074 17.512 -8.068 1.00 65.88 83 LEU A C 1
ATOM 683 O O . LEU A 1 83 ? -2.675 17.168 -9.181 1.00 65.88 83 LEU A O 1
ATOM 687 N N . TYR A 1 84 ? -4.286 17.175 -7.622 1.00 66.81 84 TYR A N 1
ATOM 688 C CA . TYR A 1 84 ? -5.251 16.458 -8.454 1.00 66.81 84 TYR A CA 1
ATOM 689 C C . TYR A 1 84 ? -5.771 17.312 -9.623 1.00 66.81 84 TYR A C 1
ATOM 691 O O . TYR A 1 84 ? -5.873 16.808 -10.746 1.00 66.81 84 TYR A O 1
ATOM 699 N N . ARG A 1 85 ? -6.090 18.591 -9.369 1.00 67.12 85 ARG A N 1
ATOM 700 C CA . ARG A 1 85 ? -6.646 19.545 -10.345 1.00 67.12 85 ARG A CA 1
ATOM 701 C C . ARG A 1 85 ? -5.593 20.084 -11.321 1.00 67.12 85 ARG A C 1
ATOM 703 O O . ARG A 1 85 ? -5.890 20.217 -12.503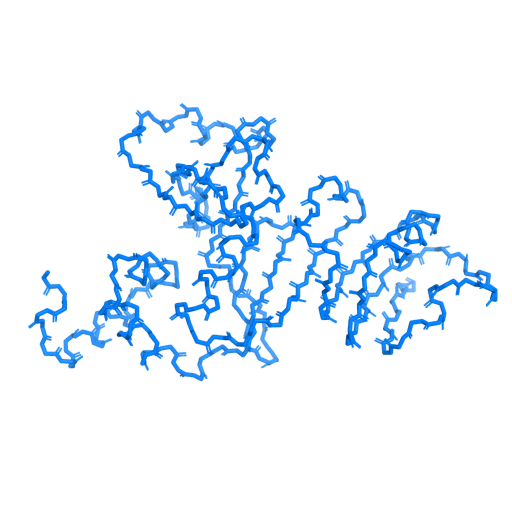 1.00 67.12 85 ARG A O 1
ATOM 710 N N . SER A 1 86 ? -4.374 20.359 -10.851 1.00 63.91 86 SER A N 1
ATOM 711 C CA . SER A 1 86 ? -3.258 20.876 -11.669 1.00 63.91 86 SER A CA 1
ATOM 712 C C . SER A 1 86 ? -2.655 19.833 -12.606 1.00 63.91 86 SER A C 1
ATOM 714 O O . SER A 1 86 ? -2.015 20.182 -13.596 1.00 63.91 86 SER A O 1
ATOM 716 N N . ASN A 1 87 ? -2.878 18.545 -12.337 1.00 63.31 87 ASN A N 1
ATOM 717 C CA . ASN A 1 87 ? -2.411 17.482 -13.206 1.00 63.31 87 ASN A CA 1
ATOM 718 C C . ASN A 1 87 ? -3.332 17.326 -14.426 1.00 63.31 87 ASN A C 1
ATOM 720 O O . ASN A 1 87 ? -4.271 16.523 -14.448 1.00 63.31 87 ASN A O 1
ATOM 724 N N . THR A 1 88 ? -3.031 18.108 -15.459 1.00 57.03 88 THR A N 1
ATOM 725 C CA . THR A 1 88 ? -3.716 18.106 -16.759 1.00 57.03 88 THR A CA 1
ATOM 726 C C . THR A 1 88 ? -3.348 16.905 -17.632 1.00 57.03 88 THR A C 1
ATOM 728 O O . THR A 1 88 ? -3.993 16.671 -18.654 1.00 57.03 88 THR A O 1
ATOM 731 N N . ASN A 1 89 ? -2.357 16.090 -17.245 1.00 57.84 89 ASN A N 1
ATOM 732 C CA . ASN A 1 89 ? -1.879 14.975 -18.058 1.00 57.84 89 ASN A CA 1
ATOM 733 C C . ASN A 1 89 ? -2.575 13.653 -17.688 1.00 57.84 89 ASN A C 1
ATOM 735 O O . ASN A 1 89 ? -2.007 12.743 -17.082 1.00 57.84 89 ASN A O 1
ATOM 739 N N . TRP A 1 90 ? -3.843 13.543 -18.089 1.00 56.19 90 TRP A N 1
ATOM 740 C CA . TRP A 1 90 ? -4.708 12.381 -17.839 1.00 56.19 90 TRP A CA 1
ATOM 741 C C . TRP A 1 90 ? -4.335 11.126 -18.653 1.00 56.19 90 TRP A C 1
ATOM 743 O O . TRP A 1 90 ? -4.926 10.063 -18.441 1.00 56.19 90 TRP A O 1
ATOM 753 N N . ASN A 1 91 ? -3.354 11.222 -19.557 1.00 56.66 91 ASN A N 1
ATOM 754 C CA . ASN A 1 91 ? -2.947 10.126 -20.443 1.00 56.66 91 ASN A CA 1
ATOM 755 C C . ASN A 1 91 ? -2.073 9.070 -19.750 1.00 56.66 91 ASN A C 1
ATOM 757 O O . ASN A 1 91 ? -1.866 7.988 -20.296 1.00 56.66 91 ASN A O 1
ATOM 761 N N . ARG A 1 92 ? -1.577 9.346 -18.538 1.00 66.38 92 ARG A N 1
ATOM 762 C CA . ARG A 1 92 ? -0.781 8.396 -17.749 1.00 66.38 92 ARG A CA 1
ATOM 763 C C . ARG A 1 92 ? -1.625 7.836 -16.611 1.00 66.38 92 ARG A C 1
ATOM 765 O O . ARG A 1 92 ? -1.805 8.473 -15.575 1.00 66.38 92 ARG A O 1
ATOM 772 N N . SER A 1 93 ? -2.153 6.633 -16.816 1.00 82.31 93 SER A N 1
ATOM 773 C CA . SER A 1 93 ? -2.890 5.898 -15.788 1.00 82.31 93 SER A CA 1
ATOM 774 C C . SER A 1 93 ? -2.272 4.539 -15.519 1.00 82.31 93 SER A C 1
ATOM 776 O O . SER A 1 93 ? -1.925 3.832 -16.463 1.00 82.31 93 SER A O 1
ATOM 778 N N . ILE A 1 94 ? -2.224 4.150 -14.249 1.00 91.06 94 ILE A N 1
ATOM 779 C CA . ILE A 1 94 ? -1.909 2.783 -13.828 1.00 91.06 94 ILE A CA 1
ATOM 780 C C . ILE A 1 94 ? -3.212 2.077 -13.485 1.00 91.06 94 ILE A C 1
ATOM 782 O O . ILE A 1 94 ? -4.160 2.689 -12.995 1.00 91.06 94 ILE A O 1
ATOM 786 N N . ILE A 1 95 ? -3.276 0.787 -13.781 1.00 93.81 95 ILE A N 1
ATOM 787 C CA . ILE A 1 95 ? -4.436 -0.045 -13.491 1.00 93.81 95 ILE A CA 1
ATOM 788 C C . ILE A 1 95 ? -4.029 -1.070 -12.441 1.00 93.81 95 ILE A C 1
ATOM 790 O O . ILE A 1 95 ? -3.048 -1.784 -12.628 1.00 93.81 95 ILE A O 1
ATOM 794 N N . PHE A 1 96 ? -4.825 -1.161 -11.382 1.00 95.94 96 PHE A N 1
ATOM 795 C CA . PHE A 1 96 ? -4.758 -2.234 -10.399 1.00 95.94 96 PHE A CA 1
ATOM 796 C C . PHE A 1 96 ? -6.011 -3.107 -10.490 1.00 95.94 96 PHE A C 1
ATOM 798 O O . PHE A 1 96 ? -7.077 -2.636 -10.896 1.00 95.94 96 PHE A O 1
ATOM 805 N N . TRP A 1 97 ? -5.875 -4.367 -10.091 1.00 94.62 97 TRP A N 1
ATOM 806 C CA . TRP A 1 97 ? -6.975 -5.317 -9.957 1.00 94.62 97 TRP A CA 1
ATOM 807 C C . TRP A 1 97 ? -7.064 -5.774 -8.504 1.00 94.62 97 TRP A C 1
ATOM 809 O O . TRP A 1 97 ? -6.044 -6.104 -7.904 1.00 94.62 97 TRP A O 1
ATOM 819 N N . TYR A 1 98 ? -8.269 -5.775 -7.940 1.00 95.00 98 TYR A N 1
ATOM 820 C CA . TYR A 1 98 ? -8.529 -6.283 -6.593 1.00 95.00 98 TYR A CA 1
ATOM 821 C C . TYR A 1 98 ? -9.965 -6.798 -6.509 1.00 95.00 98 TYR A C 1
ATOM 823 O O . TYR A 1 98 ? -10.880 -6.062 -6.878 1.00 95.00 98 TYR A O 1
ATOM 831 N N . LYS A 1 99 ? -10.160 -8.048 -6.060 1.00 93.19 99 LYS A N 1
ATOM 832 C CA . LYS A 1 99 ? -11.475 -8.727 -6.014 1.00 93.19 99 LYS A CA 1
ATOM 833 C C . LYS A 1 99 ? -12.272 -8.537 -7.321 1.00 93.19 99 LYS A C 1
ATOM 835 O O . LYS A 1 99 ? -13.372 -7.988 -7.309 1.00 93.19 99 LYS A O 1
ATOM 840 N N . ASP A 1 100 ? -11.638 -8.845 -8.456 1.00 92.75 100 ASP A N 1
ATOM 841 C CA . ASP A 1 100 ? -12.173 -8.702 -9.826 1.00 92.75 100 ASP A CA 1
ATOM 842 C C . ASP A 1 100 ? -12.575 -7.281 -10.261 1.00 92.75 100 ASP A C 1
ATOM 844 O O . ASP A 1 100 ? -13.087 -7.060 -11.362 1.00 92.75 100 ASP A O 1
ATOM 848 N N . LYS A 1 101 ? -12.287 -6.265 -9.442 1.00 95.38 101 LYS A N 1
ATOM 849 C CA . LYS A 1 101 ? -12.547 -4.863 -9.771 1.00 95.38 101 LYS A CA 1
ATOM 850 C C . LYS A 1 101 ? -11.307 -4.212 -10.362 1.00 95.38 101 LYS A C 1
ATOM 852 O O . LYS A 1 101 ? -10.227 -4.208 -9.773 1.00 95.38 101 LYS A O 1
ATOM 857 N N . LYS A 1 102 ? -11.503 -3.576 -11.517 1.00 95.62 102 LYS A N 1
ATOM 858 C CA . LYS A 1 102 ? -10.501 -2.743 -12.185 1.00 95.62 102 LYS A CA 1
ATOM 859 C C . LYS A 1 102 ? -10.470 -1.344 -11.568 1.00 95.62 102 LYS A C 1
ATOM 861 O O . LYS A 1 102 ? -11.452 -0.601 -11.652 1.00 95.62 102 LYS A O 1
ATOM 866 N N . ILE A 1 103 ? -9.327 -0.958 -11.011 1.00 95.06 103 ILE A N 1
ATOM 867 C CA . ILE A 1 103 ? -9.097 0.346 -10.383 1.00 95.06 103 ILE A CA 1
ATOM 868 C C . ILE A 1 103 ? -8.131 1.145 -11.259 1.00 95.06 103 ILE A C 1
ATOM 870 O O . ILE A 1 103 ? -6.931 0.880 -11.297 1.00 95.06 103 ILE A O 1
ATOM 874 N N . LYS A 1 104 ? -8.656 2.137 -11.986 1.00 92.69 104 LYS A N 1
ATOM 875 C CA . LYS A 1 104 ? -7.836 3.072 -12.768 1.00 92.69 104 LYS A CA 1
ATOM 876 C C . LYS A 1 104 ? -7.338 4.189 -11.855 1.00 92.69 104 LYS A C 1
ATOM 878 O O . LYS A 1 104 ? -8.151 4.901 -11.268 1.00 92.69 104 LYS A O 1
ATOM 883 N N . CYS A 1 105 ? -6.023 4.350 -11.794 1.00 91.38 105 CYS A N 1
ATOM 884 C CA . CYS A 1 105 ? -5.354 5.351 -10.982 1.00 91.38 105 CYS A CA 1
ATOM 885 C C . CYS A 1 105 ? -4.622 6.366 -11.848 1.00 91.38 105 CYS A C 1
ATOM 887 O O . CYS A 1 105 ? -3.975 5.992 -12.828 1.00 91.38 105 CYS A O 1
ATOM 889 N N . LYS A 1 106 ? -4.675 7.641 -11.467 1.00 88.56 106 LYS A N 1
ATOM 890 C CA . LYS A 1 106 ? -3.716 8.631 -11.972 1.00 88.56 106 LYS A CA 1
ATOM 891 C C . LYS A 1 106 ? -2.510 8.712 -11.059 1.00 88.56 106 LYS A C 1
ATOM 893 O O . LYS A 1 106 ? -2.604 8.337 -9.896 1.00 88.56 106 LYS A O 1
ATOM 898 N N . ILE A 1 107 ? -1.436 9.295 -11.570 1.00 88.25 107 ILE A N 1
ATOM 899 C CA . ILE A 1 107 ? -0.204 9.512 -10.821 1.00 88.25 107 ILE A CA 1
ATOM 900 C C . ILE A 1 107 ? 0.083 11.009 -10.762 1.00 88.25 107 ILE A C 1
ATOM 902 O O . ILE A 1 107 ? 0.090 11.671 -11.799 1.00 88.25 107 ILE A O 1
ATOM 906 N N . SER A 1 108 ? 0.354 11.524 -9.569 1.00 87.50 108 SER A N 1
ATOM 907 C CA . SER A 1 108 ? 1.083 12.781 -9.359 1.00 87.50 108 SER A CA 1
ATOM 908 C C . SER A 1 108 ? 2.228 12.532 -8.377 1.00 87.50 108 SER A C 1
ATOM 910 O O . SER A 1 108 ? 2.429 11.399 -7.948 1.00 87.50 108 SER A O 1
ATOM 912 N N . PHE A 1 109 ? 2.963 13.575 -8.001 1.00 86.81 109 PHE A N 1
ATOM 913 C CA . PHE A 1 109 ? 4.018 13.492 -6.996 1.00 86.81 109 PHE A CA 1
ATOM 914 C C . PHE A 1 109 ? 3.739 14.484 -5.874 1.00 86.81 109 PHE A C 1
ATOM 916 O O . PHE A 1 109 ? 3.226 15.579 -6.118 1.00 86.81 109 PHE A O 1
ATOM 923 N N . HIS A 1 110 ? 4.036 14.082 -4.644 1.00 86.38 110 HIS A N 1
ATOM 924 C CA . HIS A 1 110 ? 3.962 14.958 -3.488 1.00 86.38 110 HIS A CA 1
ATOM 925 C C . HIS A 1 110 ? 5.045 16.037 -3.601 1.00 86.38 110 HIS A C 1
ATOM 927 O O . HIS A 1 110 ? 6.220 15.708 -3.749 1.00 86.38 110 HIS A O 1
ATOM 933 N N . SER A 1 111 ? 4.669 17.312 -3.486 1.00 80.88 111 SER A N 1
ATOM 934 C CA . SER A 1 111 ? 5.552 18.457 -3.768 1.00 80.88 111 SER A CA 1
ATOM 935 C C . SER A 1 111 ? 6.838 18.472 -2.938 1.00 80.88 111 SER A C 1
ATOM 937 O O . SER A 1 111 ? 7.903 18.755 -3.469 1.00 80.88 111 SER A O 1
ATOM 939 N N . THR A 1 112 ? 6.747 18.150 -1.646 1.00 84.00 112 THR A N 1
ATOM 940 C CA . THR A 1 112 ? 7.907 18.155 -0.737 1.00 84.00 112 THR A CA 1
ATOM 941 C C . THR A 1 112 ? 8.595 16.800 -0.599 1.00 84.00 112 THR A C 1
ATOM 943 O O . THR A 1 112 ? 9.816 16.738 -0.563 1.00 84.00 112 THR A O 1
ATOM 946 N N . LYS A 1 113 ? 7.830 15.704 -0.512 1.00 86.12 113 LYS A N 1
ATOM 947 C CA . LYS A 1 113 ? 8.390 14.364 -0.297 1.00 86.12 113 LYS A CA 1
ATOM 948 C C . LYS A 1 113 ? 8.930 13.704 -1.566 1.00 86.12 113 LYS A C 1
ATOM 950 O O . LYS A 1 113 ? 9.627 12.708 -1.451 1.00 86.12 113 LYS A O 1
ATOM 955 N N . GLY A 1 114 ? 8.522 14.159 -2.753 1.00 88.75 114 GLY A N 1
ATOM 956 C CA . GLY A 1 114 ? 8.855 13.496 -4.019 1.00 88.75 114 GLY A CA 1
ATOM 957 C C . GLY A 1 114 ? 8.204 12.118 -4.212 1.00 88.75 114 GLY A C 1
ATOM 958 O O . GLY A 1 114 ? 8.437 11.470 -5.222 1.00 88.75 114 GLY A O 1
ATOM 959 N N . ILE A 1 115 ? 7.356 11.662 -3.284 1.00 91.88 115 ILE A N 1
ATOM 960 C CA . ILE A 1 115 ? 6.721 10.340 -3.348 1.00 91.88 115 ILE A CA 1
ATOM 961 C C . ILE A 1 115 ? 5.511 10.386 -4.292 1.00 91.88 115 ILE A C 1
ATOM 963 O O . ILE A 1 115 ? 4.720 11.336 -4.230 1.00 91.88 115 ILE A O 1
ATOM 967 N N . PRO A 1 116 ? 5.309 9.367 -5.142 1.00 92.69 116 PRO A N 1
ATOM 968 C CA . PRO A 1 116 ? 4.142 9.291 -6.008 1.00 92.69 116 PRO A CA 1
ATOM 969 C C . PRO A 1 116 ? 2.830 9.161 -5.228 1.00 92.69 116 PRO A C 1
ATOM 971 O O . PRO A 1 116 ? 2.727 8.401 -4.264 1.00 92.69 116 PRO A O 1
ATOM 974 N N . ILE A 1 117 ? 1.795 9.839 -5.719 1.00 91.94 117 ILE A N 1
ATOM 975 C CA . ILE A 1 117 ? 0.419 9.755 -5.231 1.00 91.94 117 ILE A CA 1
ATOM 976 C C . ILE A 1 117 ? -0.443 9.091 -6.305 1.00 91.94 117 ILE A C 1
ATOM 978 O O . ILE A 1 117 ? -0.558 9.595 -7.428 1.00 91.94 117 ILE A O 1
ATOM 982 N N . LEU A 1 118 ? -1.069 7.969 -5.948 1.00 92.62 118 LEU A N 1
ATOM 983 C CA . LEU A 1 118 ? -2.030 7.253 -6.778 1.00 92.62 118 LEU A CA 1
ATOM 984 C C . LEU A 1 118 ? -3.459 7.704 -6.464 1.00 92.62 118 LEU A C 1
ATOM 986 O O . LEU A 1 118 ? -3.976 7.485 -5.369 1.00 92.62 118 LEU A O 1
ATOM 990 N N . TRP A 1 119 ? -4.110 8.314 -7.451 1.00 90.31 119 TRP A N 1
ATOM 991 C CA . TRP A 1 119 ? -5.456 8.871 -7.319 1.00 90.31 119 TRP A CA 1
ATOM 992 C C . TRP A 1 119 ? -6.506 7.933 -7.882 1.00 90.31 119 TRP A C 1
ATOM 994 O O . TRP A 1 119 ? -6.437 7.599 -9.066 1.00 90.31 119 TRP A O 1
ATOM 1004 N N . CYS A 1 120 ? -7.528 7.598 -7.100 1.00 89.50 120 CYS A N 1
ATOM 1005 C CA . CYS A 1 120 ? -8.684 6.834 -7.572 1.00 89.50 120 CYS A CA 1
ATOM 1006 C C . CYS A 1 120 ? -10.008 7.585 -7.381 1.00 89.50 120 CYS A C 1
ATOM 1008 O O . CYS A 1 120 ? -10.089 8.600 -6.690 1.00 89.50 120 CYS A O 1
ATOM 1010 N N . LYS A 1 121 ? -11.070 7.065 -8.010 1.00 88.06 121 LYS A N 1
ATOM 1011 C CA . LYS A 1 121 ? -12.446 7.477 -7.694 1.00 88.06 121 LYS A CA 1
ATOM 1012 C C . LYS A 1 121 ? -12.792 7.052 -6.266 1.00 88.06 121 LYS A C 1
ATOM 1014 O O . LYS A 1 121 ? -12.414 5.954 -5.870 1.00 88.06 121 LYS A O 1
ATOM 1019 N N . ASP A 1 122 ? -13.588 7.850 -5.555 1.00 87.81 122 ASP A N 1
ATOM 1020 C CA . ASP A 1 122 ? -13.913 7.612 -4.135 1.00 87.81 122 ASP A CA 1
ATOM 1021 C C . ASP A 1 122 ? -14.483 6.213 -3.846 1.00 87.81 122 ASP A C 1
ATOM 1023 O O . ASP A 1 122 ? -14.094 5.577 -2.872 1.00 87.81 122 ASP A O 1
ATOM 1027 N N . LYS A 1 123 ? -15.279 5.650 -4.768 1.00 91.44 123 LYS A N 1
ATOM 1028 C CA . LYS A 1 123 ? -15.786 4.268 -4.665 1.00 91.44 123 LYS A CA 1
ATOM 1029 C C . LYS A 1 123 ? -14.703 3.183 -4.525 1.00 91.44 123 LYS A C 1
ATOM 1031 O O . LYS A 1 123 ? -15.023 2.056 -4.165 1.00 91.44 123 LYS A O 1
ATOM 1036 N N . TYR A 1 124 ? -13.445 3.491 -4.843 1.00 93.69 124 TYR A N 1
ATOM 1037 C CA . TYR A 1 124 ? -12.301 2.586 -4.713 1.00 93.69 124 TYR A CA 1
ATOM 1038 C C . TYR A 1 124 ? -11.381 2.931 -3.533 1.00 93.69 124 TYR A C 1
ATOM 1040 O O . TYR A 1 124 ? -10.372 2.251 -3.361 1.00 93.69 124 TYR A O 1
ATOM 1048 N N . LYS A 1 125 ? -11.700 3.940 -2.707 1.00 91.94 125 LYS A N 1
ATOM 1049 C CA . LYS A 1 125 ? -10.793 4.463 -1.667 1.00 91.94 125 LYS A CA 1
ATOM 1050 C C . LYS A 1 125 ? -10.312 3.413 -0.663 1.00 91.94 125 LYS A C 1
ATOM 1052 O O . LYS A 1 125 ? -9.158 3.453 -0.259 1.00 91.94 125 LYS A O 1
ATOM 1057 N N . ARG A 1 126 ? -11.170 2.443 -0.327 1.00 94.62 126 ARG A N 1
ATOM 1058 C CA . ARG A 1 126 ? -10.857 1.321 0.579 1.00 94.62 126 ARG A CA 1
ATOM 1059 C C . ARG A 1 126 ? -10.188 0.139 -0.136 1.00 94.62 126 ARG A C 1
ATOM 1061 O O . ARG A 1 126 ? -9.463 -0.630 0.482 1.00 94.62 126 ARG A O 1
ATOM 1068 N N . MET A 1 127 ? -10.401 -0.006 -1.446 1.00 96.44 127 MET A N 1
ATOM 1069 C CA . MET A 1 127 ? -9.865 -1.118 -2.249 1.00 96.44 127 MET A CA 1
ATOM 1070 C C . MET A 1 127 ? -8.455 -0.840 -2.766 1.00 96.44 127 MET A C 1
ATOM 1072 O O . MET A 1 127 ? -7.623 -1.741 -2.833 1.00 96.44 127 MET A O 1
ATOM 1076 N N . LEU A 1 128 ? -8.179 0.409 -3.146 1.00 96.12 128 LEU A N 1
ATOM 1077 C CA . LEU A 1 128 ? -6.885 0.811 -3.675 1.00 96.12 128 LEU A CA 1
ATOM 1078 C C . LEU A 1 128 ? -5.708 0.492 -2.730 1.00 96.12 128 LEU A C 1
ATOM 1080 O O . LEU A 1 128 ? -4.748 -0.099 -3.225 1.00 96.12 128 LEU A O 1
ATOM 1084 N N . PRO A 1 129 ? -5.738 0.810 -1.417 1.00 96.62 129 PRO A N 1
ATOM 1085 C CA . PRO A 1 129 ? -4.624 0.476 -0.529 1.00 96.62 129 PRO A CA 1
ATOM 1086 C C . PRO A 1 129 ? -4.327 -1.026 -0.502 1.00 96.62 129 PRO A C 1
ATOM 1088 O O . PRO A 1 129 ? -3.159 -1.397 -0.547 1.00 96.62 129 PRO A O 1
ATOM 1091 N N . MET A 1 130 ? -5.353 -1.885 -0.540 1.00 97.44 130 MET A N 1
ATOM 1092 C CA . MET A 1 130 ? -5.166 -3.339 -0.619 1.00 97.44 130 MET A CA 1
ATOM 1093 C C . MET A 1 130 ? -4.532 -3.772 -1.944 1.00 97.44 130 MET A C 1
ATOM 1095 O O . MET A 1 130 ? -3.600 -4.574 -1.965 1.00 97.44 130 MET A O 1
ATOM 1099 N N . ALA A 1 131 ? -4.986 -3.205 -3.062 1.00 97.50 131 ALA A N 1
ATOM 1100 C CA . ALA A 1 131 ? -4.441 -3.522 -4.379 1.00 97.50 131 ALA A CA 1
ATOM 1101 C C . ALA A 1 131 ? -2.955 -3.128 -4.507 1.00 97.50 131 ALA A C 1
ATOM 1103 O O . ALA A 1 131 ? -2.138 -3.881 -5.051 1.00 97.50 131 ALA A O 1
ATOM 1104 N N . ILE A 1 132 ? -2.595 -1.953 -3.980 1.00 97.62 132 ILE A N 1
ATOM 1105 C CA . ILE A 1 132 ? -1.209 -1.477 -3.930 1.00 97.62 132 ILE A CA 1
ATOM 1106 C C . ILE A 1 132 ? -0.386 -2.363 -2.991 1.00 97.62 132 ILE A C 1
ATOM 1108 O O . ILE A 1 132 ? 0.703 -2.788 -3.371 1.00 97.62 132 ILE A O 1
ATOM 1112 N N . TYR A 1 133 ? -0.909 -2.661 -1.800 1.00 97.19 133 TYR A N 1
ATOM 1113 C CA . TYR A 1 133 ? -0.268 -3.521 -0.809 1.00 97.19 133 TYR A CA 1
ATOM 1114 C C . TYR A 1 133 ? 0.128 -4.875 -1.411 1.00 97.19 133 TYR A C 1
ATOM 1116 O O . TYR A 1 133 ? 1.310 -5.215 -1.409 1.00 97.19 133 TYR A O 1
ATOM 1124 N N . HIS A 1 134 ? -0.807 -5.592 -2.044 1.00 96.06 134 HIS A N 1
ATOM 1125 C CA . HIS A 1 134 ? -0.498 -6.875 -2.682 1.00 96.06 134 HIS A CA 1
ATOM 1126 C C . HIS A 1 134 ? 0.543 -6.739 -3.795 1.00 96.06 134 HIS A C 1
ATOM 1128 O O . HIS A 1 134 ? 1.437 -7.577 -3.912 1.00 96.06 134 HIS A O 1
ATOM 1134 N N . SER A 1 135 ? 0.472 -5.660 -4.580 1.00 96.44 135 SER A N 1
ATOM 1135 C CA . SER A 1 135 ? 1.468 -5.383 -5.620 1.00 96.44 135 SER A CA 1
ATOM 1136 C C . SER A 1 135 ? 2.864 -5.168 -5.024 1.00 96.44 135 SER A C 1
ATOM 1138 O O . SER A 1 135 ? 3.849 -5.643 -5.585 1.00 96.44 135 SER A O 1
ATOM 1140 N N . ILE A 1 136 ? 2.965 -4.484 -3.881 1.00 96.56 136 ILE A N 1
ATOM 1141 C CA . ILE A 1 136 ? 4.223 -4.278 -3.153 1.00 96.56 136 ILE A CA 1
ATOM 1142 C C . ILE A 1 136 ? 4.753 -5.601 -2.604 1.00 96.56 136 ILE A C 1
ATOM 1144 O O . ILE A 1 136 ? 5.917 -5.918 -2.858 1.00 96.56 136 ILE A O 1
ATOM 1148 N N . CYS A 1 137 ? 3.921 -6.397 -1.928 1.00 95.56 137 CYS A N 1
ATOM 1149 C CA . CYS A 1 137 ? 4.325 -7.718 -1.440 1.00 95.56 137 CYS A CA 1
ATOM 1150 C C . CYS A 1 137 ? 4.876 -8.574 -2.581 1.00 95.56 137 CYS A C 1
ATOM 1152 O O . CYS A 1 137 ? 5.946 -9.175 -2.464 1.00 95.56 137 CYS A O 1
ATOM 1154 N N . GLU A 1 138 ? 4.197 -8.553 -3.729 1.00 95.31 138 GLU A N 1
ATOM 1155 C CA . GLU A 1 138 ? 4.628 -9.308 -4.891 1.00 95.31 138 GLU A CA 1
ATOM 1156 C C . GLU A 1 138 ? 5.932 -8.774 -5.495 1.00 95.31 138 GLU A C 1
ATOM 1158 O O . GLU A 1 138 ? 6.800 -9.564 -5.848 1.00 95.31 138 GLU A O 1
ATOM 1163 N N . ILE A 1 139 ? 6.100 -7.460 -5.646 1.00 96.50 139 ILE A N 1
ATOM 1164 C CA . ILE A 1 139 ? 7.283 -6.871 -6.294 1.00 96.50 139 ILE A CA 1
ATOM 1165 C C . ILE A 1 139 ? 8.534 -7.009 -5.428 1.00 96.50 139 ILE A C 1
ATOM 1167 O O . ILE A 1 139 ? 9.610 -7.302 -5.953 1.00 96.50 139 ILE A O 1
ATOM 1171 N N . PHE A 1 140 ? 8.397 -6.817 -4.119 1.00 95.75 140 PHE A N 1
ATOM 1172 C CA . PHE A 1 140 ? 9.518 -6.812 -3.183 1.00 95.75 140 PHE A CA 1
ATOM 1173 C C . PHE A 1 140 ? 9.748 -8.166 -2.497 1.00 95.75 140 PHE A C 1
ATOM 1175 O O . PHE A 1 140 ? 10.667 -8.273 -1.691 1.00 95.75 140 PHE A O 1
ATOM 1182 N N . SER A 1 141 ? 8.971 -9.202 -2.846 1.00 93.62 141 SER A N 1
ATOM 1183 C CA . SER A 1 141 ? 9.016 -10.532 -2.215 1.00 93.62 141 SER A CA 1
ATOM 1184 C C . SER A 1 141 ? 8.850 -10.469 -0.692 1.00 93.62 141 SER A C 1
ATOM 1186 O O . SER A 1 141 ? 9.608 -11.095 0.047 1.00 93.62 141 SER A O 1
ATOM 1188 N N . ILE A 1 142 ? 7.868 -9.694 -0.235 1.00 93.25 142 ILE A N 1
ATOM 1189 C CA . ILE A 1 142 ? 7.533 -9.543 1.184 1.00 93.25 142 ILE A CA 1
ATOM 1190 C C . ILE A 1 142 ? 6.373 -10.474 1.521 1.00 93.25 142 ILE A C 1
ATOM 1192 O O . ILE A 1 142 ? 5.453 -10.634 0.715 1.00 93.25 142 ILE A O 1
ATOM 1196 N N . SER A 1 143 ? 6.417 -11.080 2.709 1.00 90.56 143 SER A N 1
ATOM 1197 C CA . SER A 1 143 ? 5.307 -11.892 3.208 1.00 90.56 143 SER A CA 1
ATOM 1198 C C . SER A 1 143 ? 4.029 -11.043 3.279 1.00 90.56 143 SER A C 1
ATOM 1200 O O . SER A 1 143 ? 4.093 -9.918 3.785 1.00 90.56 143 SER A O 1
ATOM 1202 N N . PRO A 1 144 ? 2.874 -11.532 2.794 1.00 89.44 144 PRO A N 1
ATOM 1203 C CA . PRO A 1 144 ? 1.624 -10.778 2.769 1.00 89.44 144 PRO A CA 1
ATOM 1204 C C . PRO A 1 144 ? 0.938 -10.743 4.150 1.00 89.44 144 PRO A C 1
ATOM 1206 O O . PRO A 1 144 ? -0.257 -10.991 4.259 1.00 89.44 144 PRO A O 1
ATOM 1209 N N . ILE A 1 145 ? 1.705 -10.428 5.196 1.00 91.25 145 ILE A N 1
ATOM 1210 C CA . ILE A 1 145 ? 1.224 -10.144 6.553 1.00 91.25 145 ILE A CA 1
ATOM 1211 C C . ILE A 1 145 ? 0.661 -8.720 6.552 1.00 91.25 145 ILE A C 1
ATOM 1213 O O . ILE A 1 145 ? 1.392 -7.756 6.278 1.00 91.25 145 ILE A O 1
ATOM 1217 N N . ILE A 1 146 ? -0.637 -8.573 6.797 1.00 93.25 146 ILE A N 1
ATOM 1218 C CA . ILE A 1 146 ? -1.357 -7.303 6.714 1.00 93.25 146 ILE A CA 1
ATOM 1219 C C . ILE A 1 146 ? -1.136 -6.532 8.012 1.00 93.25 146 ILE A C 1
ATOM 1221 O O . ILE A 1 146 ? -1.648 -6.878 9.076 1.00 93.25 146 ILE A O 1
ATOM 1225 N N . GLN A 1 147 ? -0.368 -5.451 7.910 1.00 94.75 147 GLN A N 1
ATOM 1226 C CA . GLN A 1 147 ? -0.080 -4.553 9.021 1.00 94.75 147 GLN A CA 1
ATOM 1227 C C . GLN A 1 147 ? -0.709 -3.193 8.745 1.00 94.75 147 GLN A C 1
ATOM 1229 O O . GLN A 1 147 ? -0.437 -2.594 7.700 1.00 94.75 147 GLN A O 1
ATOM 1234 N N . ILE A 1 148 ? -1.528 -2.688 9.667 1.00 96.06 148 ILE A N 1
ATOM 1235 C CA . ILE A 1 148 ? -2.253 -1.426 9.478 1.00 96.06 148 ILE A CA 1
ATOM 1236 C C . ILE A 1 148 ? -1.989 -0.473 10.639 1.00 96.06 148 ILE A C 1
ATOM 1238 O O . ILE A 1 148 ? -2.062 -0.852 11.804 1.00 96.06 148 ILE A O 1
ATOM 1242 N N . LYS A 1 149 ? -1.699 0.789 10.315 1.00 94.62 149 LYS A N 1
ATOM 1243 C CA . LYS A 1 149 ? -1.614 1.885 11.287 1.00 94.62 149 LYS A CA 1
ATOM 1244 C C . LYS A 1 149 ? -2.693 2.905 10.969 1.00 94.62 149 LYS A C 1
ATOM 1246 O O . LYS A 1 149 ? -2.687 3.435 9.857 1.00 94.62 149 LYS A O 1
ATOM 1251 N N . PHE A 1 150 ? -3.601 3.188 11.897 1.00 93.62 150 PHE A N 1
ATOM 1252 C CA . PHE A 1 150 ? -4.673 4.156 11.657 1.00 93.62 150 PHE A CA 1
ATOM 1253 C C . PHE A 1 150 ? -5.259 4.731 12.944 1.00 93.62 150 PHE A C 1
ATOM 1255 O O . PHE A 1 150 ? -5.189 4.115 13.997 1.00 93.62 150 PHE A O 1
ATOM 1262 N N . ASP A 1 151 ? -5.889 5.895 12.847 1.00 88.69 151 ASP A N 1
ATOM 1263 C CA . ASP A 1 151 ? -6.708 6.455 13.922 1.00 88.69 151 ASP A CA 1
ATOM 1264 C C . ASP A 1 151 ? -8.177 6.084 13.710 1.00 88.69 151 ASP A C 1
ATOM 1266 O O . ASP A 1 151 ? -8.628 6.062 12.561 1.00 88.69 151 ASP A O 1
ATOM 1270 N N . MET A 1 152 ? -8.937 5.852 14.781 1.00 88.44 152 MET A N 1
ATOM 1271 C CA . MET A 1 152 ? -10.360 5.509 14.664 1.00 88.44 152 MET A CA 1
ATOM 1272 C C . MET A 1 152 ? -11.203 6.595 13.976 1.00 88.44 152 MET A C 1
ATOM 1274 O O . MET A 1 152 ? -12.179 6.273 13.297 1.00 88.44 152 MET A O 1
ATOM 1278 N N . SER A 1 153 ? -10.778 7.864 14.002 1.00 86.25 153 SER A N 1
ATOM 1279 C CA . SER A 1 153 ? -11.385 8.925 13.176 1.00 86.25 153 SER A CA 1
ATOM 1280 C C . SER A 1 153 ? -11.351 8.630 11.667 1.00 86.25 153 SER A C 1
ATOM 1282 O O . SER A 1 153 ? -12.139 9.187 10.904 1.00 86.25 153 SER A O 1
ATOM 1284 N N . ARG A 1 154 ? -10.469 7.724 11.222 1.00 87.81 154 ARG A N 1
ATOM 1285 C CA . ARG A 1 154 ? -10.293 7.300 9.824 1.00 87.81 154 ARG A CA 1
ATOM 1286 C C . ARG A 1 154 ? -10.908 5.933 9.523 1.00 87.81 154 ARG A C 1
ATOM 1288 O O . ARG A 1 154 ? -10.614 5.352 8.479 1.00 87.81 154 ARG A O 1
ATOM 1295 N N . LEU A 1 155 ? -11.784 5.416 10.386 1.00 89.81 155 LEU A N 1
ATOM 1296 C CA . LEU A 1 155 ? -12.431 4.112 10.191 1.00 89.81 155 LEU A CA 1
ATOM 1297 C C . LEU A 1 155 ? -13.202 4.017 8.859 1.00 89.81 155 LEU A C 1
ATOM 1299 O O . LEU A 1 155 ? -13.184 2.978 8.202 1.00 89.81 155 LEU A O 1
ATOM 1303 N N . SER A 1 156 ? -13.805 5.117 8.392 1.00 89.00 156 SER A N 1
ATOM 1304 C CA . SER A 1 156 ? -14.503 5.171 7.091 1.00 89.00 156 SER A CA 1
ATOM 1305 C C . SER A 1 156 ? -13.587 4.930 5.875 1.00 89.00 156 SER A C 1
ATOM 1307 O O . SER A 1 156 ? -14.057 4.623 4.773 1.00 89.00 156 SER A O 1
ATOM 1309 N N . GLU A 1 157 ? -12.274 5.040 6.075 1.00 89.12 157 GLU A N 1
ATOM 1310 C CA . GLU A 1 157 ? -11.225 4.851 5.074 1.00 89.12 157 GLU A CA 1
ATOM 1311 C C . GLU A 1 157 ? -10.444 3.552 5.279 1.00 89.12 157 GLU A C 1
ATOM 1313 O O . GLU A 1 157 ? -9.540 3.247 4.495 1.0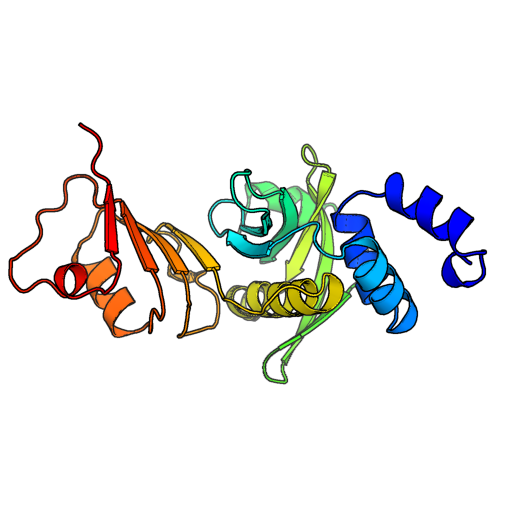0 89.12 157 GLU A O 1
ATOM 1318 N N . PHE A 1 158 ? -10.797 2.780 6.311 1.00 94.00 158 PHE A N 1
ATOM 1319 C CA . PHE A 1 158 ? -10.151 1.517 6.624 1.00 94.00 158 PHE A CA 1
ATOM 1320 C C . PHE A 1 158 ? -10.173 0.590 5.396 1.00 94.00 158 PHE A C 1
ATOM 1322 O O . PHE A 1 158 ? -11.213 0.498 4.724 1.00 94.00 158 PHE A O 1
ATOM 1329 N N . PRO A 1 159 ? -9.051 -0.073 5.052 1.00 95.25 159 PRO A N 1
ATOM 1330 C CA . PRO A 1 159 ? -8.967 -0.893 3.851 1.00 95.25 159 PRO A CA 1
ATOM 1331 C C . PRO A 1 159 ? -10.070 -1.955 3.776 1.00 95.25 159 PRO A C 1
ATOM 1333 O O . PRO A 1 159 ? -10.635 -2.369 4.784 1.00 95.25 159 PRO A O 1
ATOM 1336 N N . ASP A 1 160 ? -10.409 -2.383 2.561 1.00 94.38 160 ASP A N 1
ATOM 1337 C CA . ASP A 1 160 ? -11.443 -3.396 2.311 1.00 94.38 160 ASP A CA 1
ATOM 1338 C C . ASP A 1 160 ? -10.945 -4.813 2.664 1.00 94.38 160 ASP A C 1
ATOM 1340 O O . ASP A 1 160 ? -10.716 -5.663 1.789 1.00 94.38 160 ASP A O 1
ATOM 1344 N N . THR A 1 161 ? -10.748 -5.019 3.966 1.00 93.75 161 THR A N 1
ATOM 1345 C CA . THR A 1 161 ? -10.392 -6.265 4.639 1.00 93.75 161 THR A CA 1
ATOM 1346 C C . THR A 1 161 ? -11.087 -6.327 6.001 1.00 93.75 161 THR A C 1
ATOM 1348 O O . THR A 1 161 ? -11.293 -5.302 6.650 1.00 93.75 161 THR A O 1
ATOM 1351 N N . ASN A 1 162 ? -11.447 -7.532 6.420 1.00 92.81 162 ASN A N 1
ATOM 1352 C CA . ASN A 1 162 ? -11.922 -7.854 7.764 1.00 92.81 162 ASN A CA 1
ATOM 1353 C C . ASN A 1 162 ? -10.900 -8.697 8.537 1.00 92.81 162 ASN A C 1
ATOM 1355 O O . ASN A 1 162 ? -11.169 -9.094 9.662 1.00 92.81 162 ASN A O 1
ATOM 1359 N N . GLU A 1 163 ? -9.748 -8.986 7.940 1.00 93.25 163 GLU A N 1
ATOM 1360 C CA . GLU A 1 163 ? -8.691 -9.780 8.545 1.00 93.25 163 GLU A CA 1
ATOM 1361 C C . GLU A 1 163 ? -7.370 -9.024 8.436 1.00 93.25 163 GLU A C 1
ATOM 1363 O O . GLU A 1 163 ? -7.004 -8.533 7.360 1.00 93.25 163 GLU A O 1
ATOM 1368 N N . ILE A 1 164 ? -6.684 -8.902 9.569 1.00 94.25 164 ILE A N 1
ATOM 1369 C CA . ILE A 1 164 ? -5.380 -8.256 9.681 1.00 94.25 164 ILE A CA 1
ATOM 1370 C C . ILE A 1 164 ? -4.497 -9.034 10.651 1.00 94.25 164 ILE A C 1
ATOM 1372 O O . ILE A 1 164 ? -4.976 -9.664 11.590 1.00 94.25 164 ILE A O 1
ATOM 1376 N N . ASP A 1 165 ? -3.189 -8.977 10.451 1.00 93.69 165 ASP A N 1
ATOM 1377 C CA . ASP A 1 165 ? -2.246 -9.630 11.353 1.00 93.69 165 ASP A CA 1
ATOM 1378 C C . ASP A 1 165 ? -1.900 -8.708 12.516 1.00 93.69 165 ASP A C 1
ATOM 1380 O O . ASP A 1 165 ? -2.012 -9.093 13.679 1.00 93.69 165 ASP A O 1
ATOM 1384 N N . ASN A 1 166 ? -1.509 -7.472 12.194 1.00 92.38 166 ASN A N 1
ATOM 1385 C CA . ASN A 1 166 ? -1.075 -6.491 13.179 1.00 92.38 166 ASN A CA 1
ATOM 1386 C C . ASN A 1 166 ? -1.789 -5.161 12.977 1.00 92.38 166 ASN A C 1
ATOM 1388 O O . ASN A 1 166 ? -1.845 -4.639 11.857 1.00 92.38 166 ASN A O 1
ATOM 1392 N N . VAL A 1 167 ? -2.240 -4.560 14.072 1.00 93.38 167 VAL A N 1
ATOM 1393 C CA . VAL A 1 167 ? -2.844 -3.230 14.038 1.00 93.38 167 VAL A CA 1
ATOM 1394 C C . VAL A 1 167 ? -2.235 -2.317 15.081 1.00 93.38 167 VAL A C 1
ATOM 1396 O O . VAL A 1 167 ? -2.023 -2.710 16.223 1.00 93.38 167 VAL A O 1
ATOM 1399 N N . ILE A 1 168 ? -1.958 -1.081 14.679 1.00 91.88 168 ILE A N 1
ATOM 1400 C CA . ILE A 1 168 ? -1.657 0.011 15.599 1.00 91.88 168 ILE A CA 1
ATOM 1401 C C . ILE A 1 168 ? -2.754 1.041 15.427 1.00 91.88 168 ILE A C 1
ATOM 1403 O O . ILE A 1 168 ? -2.914 1.601 14.337 1.00 91.88 168 ILE A O 1
ATOM 1407 N N . THR A 1 169 ? -3.507 1.289 16.489 1.00 90.06 169 THR A N 1
ATOM 1408 C CA . THR A 1 169 ? -4.570 2.282 16.442 1.00 90.06 169 THR A CA 1
ATOM 1409 C C . THR A 1 169 ? -4.716 3.051 17.738 1.00 90.06 169 THR A C 1
ATOM 1411 O O . THR A 1 169 ? -4.362 2.580 18.818 1.00 90.06 169 THR A O 1
ATOM 1414 N N . GLY A 1 170 ? -5.177 4.289 17.601 1.00 82.50 170 GLY A N 1
ATOM 1415 C CA . GLY A 1 170 ? -5.527 5.153 18.712 1.00 82.50 170 GLY A CA 1
ATOM 1416 C C . GLY A 1 170 ? -7.018 5.421 18.721 1.00 82.50 170 GLY A C 1
ATOM 1417 O O . GLY A 1 170 ? -7.645 5.528 17.662 1.00 82.50 170 GLY A O 1
ATOM 1418 N N . CYS A 1 171 ? -7.574 5.547 19.919 1.00 74.94 171 CYS A N 1
ATOM 1419 C CA . CYS A 1 171 ? -8.957 5.942 20.082 1.00 74.94 171 CYS A CA 1
ATOM 1420 C C . CYS A 1 171 ? -9.176 6.761 21.350 1.00 74.94 171 CYS A C 1
ATOM 1422 O O . CYS A 1 171 ? -8.414 6.682 22.311 1.00 74.94 171 CYS A O 1
ATOM 1424 N N . ARG A 1 172 ? -10.256 7.539 21.324 1.00 73.69 172 ARG A N 1
ATOM 1425 C CA . ARG A 1 172 ? -10.793 8.274 22.473 1.00 73.69 172 ARG A CA 1
ATOM 1426 C C . ARG A 1 172 ? -12.166 7.758 22.907 1.00 73.69 172 ARG A C 1
ATOM 1428 O O . ARG A 1 172 ? -12.660 8.185 23.942 1.00 73.69 172 ARG A O 1
ATOM 1435 N N . ASP A 1 173 ? -12.769 6.883 22.105 1.00 80.62 173 ASP A N 1
ATOM 1436 C CA . ASP A 1 173 ? -14.109 6.343 22.288 1.00 80.62 173 ASP A CA 1
ATOM 1437 C C . ASP A 1 173 ? -14.053 4.810 22.350 1.00 80.62 173 ASP A C 1
ATOM 1439 O O . ASP A 1 173 ? -13.738 4.118 21.378 1.00 80.62 173 ASP A O 1
ATOM 1443 N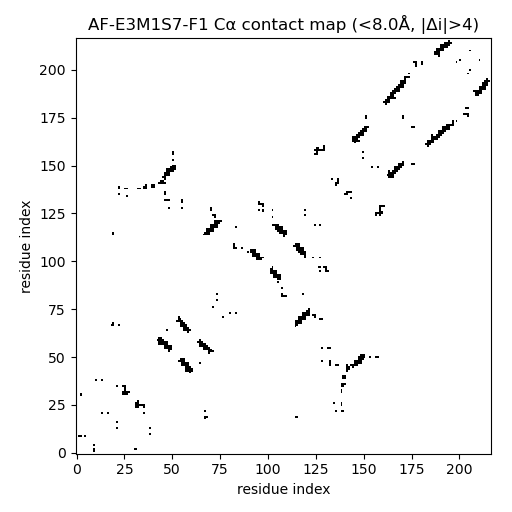 N . LYS A 1 174 ? -14.343 4.272 23.532 1.00 79.94 174 LYS A N 1
ATOM 1444 C CA . LYS A 1 174 ? -14.298 2.834 23.786 1.00 79.94 174 LYS A CA 1
ATOM 1445 C C . LYS A 1 174 ? -15.283 2.075 22.895 1.00 79.94 174 LYS A C 1
ATOM 1447 O O . LYS A 1 174 ? -14.919 1.021 22.371 1.00 79.94 174 LYS A O 1
ATOM 1452 N N . ASP A 1 175 ? -16.482 2.612 22.696 1.00 83.88 175 ASP A N 1
ATOM 1453 C CA . ASP A 1 175 ? -17.551 1.918 21.976 1.00 83.88 175 ASP A CA 1
ATOM 1454 C C . ASP A 1 175 ? -17.167 1.733 20.504 1.00 83.88 175 ASP A C 1
ATOM 1456 O O . ASP A 1 175 ? -17.369 0.663 19.925 1.00 83.88 175 ASP A O 1
ATOM 1460 N N . GLN A 1 176 ? -16.486 2.732 19.933 1.00 86.00 176 GLN A N 1
ATOM 1461 C CA . GLN A 1 176 ? -15.957 2.672 18.574 1.00 86.00 176 GLN A CA 1
ATOM 1462 C C . GLN A 1 176 ? -14.871 1.594 18.406 1.00 86.00 176 GLN A C 1
ATOM 1464 O O . GLN A 1 176 ? -14.858 0.891 17.391 1.00 86.00 176 GLN A O 1
ATOM 1469 N N . ILE A 1 177 ? -13.961 1.432 19.381 1.00 86.38 177 ILE A N 1
ATOM 1470 C CA . ILE A 1 177 ? -12.985 0.328 19.346 1.00 86.38 177 ILE A CA 1
ATOM 1471 C C . ILE A 1 177 ? -13.697 -1.014 19.443 1.00 86.38 177 ILE A C 1
ATOM 1473 O O . ILE A 1 177 ? -13.377 -1.922 18.679 1.00 86.38 177 ILE A O 1
ATOM 1477 N N . GLU A 1 178 ? -14.624 -1.173 20.383 1.00 87.56 178 GLU A N 1
ATOM 1478 C CA . GLU A 1 178 ? -15.290 -2.460 20.577 1.00 87.56 178 GLU A CA 1
ATOM 1479 C C . GLU A 1 178 ? -16.103 -2.865 19.345 1.00 87.56 178 GLU A C 1
ATOM 1481 O O . GLU A 1 178 ? -16.079 -4.032 18.953 1.00 87.56 178 GLU A O 1
ATOM 1486 N N . GLU A 1 179 ? -16.769 -1.917 18.685 1.00 88.62 179 GLU A N 1
ATOM 1487 C CA . GLU A 1 179 ? -17.435 -2.163 17.405 1.00 88.62 179 GLU A CA 1
ATOM 1488 C C . GLU A 1 179 ? -16.441 -2.566 16.307 1.00 88.62 179 GLU A C 1
ATOM 1490 O O . GLU A 1 179 ? -16.697 -3.506 15.550 1.00 88.62 179 GLU A O 1
ATOM 1495 N N . PHE A 1 180 ? -15.284 -1.906 16.227 1.00 90.12 180 PHE A N 1
ATOM 1496 C CA . PHE A 1 180 ? -14.232 -2.287 15.286 1.00 90.12 180 PHE A CA 1
ATOM 1497 C C . PHE A 1 180 ? -13.729 -3.717 15.538 1.00 90.12 180 PHE A C 1
ATOM 1499 O O . PHE A 1 180 ? -13.677 -4.519 14.604 1.00 90.12 180 PHE A O 1
ATOM 1506 N N . LEU A 1 181 ? -13.414 -4.058 16.790 1.00 88.31 181 LEU A N 1
ATOM 1507 C CA . LEU A 1 181 ? -12.901 -5.378 17.175 1.00 88.31 181 LEU A CA 1
ATOM 1508 C C . LEU A 1 181 ? -13.924 -6.501 16.955 1.00 88.31 181 LEU A C 1
ATOM 1510 O O . LEU A 1 181 ? -13.535 -7.632 16.690 1.00 88.31 181 LEU A O 1
ATOM 1514 N N . LYS A 1 182 ? -15.228 -6.202 17.004 1.00 88.56 182 LYS A N 1
ATOM 1515 C CA . LYS A 1 182 ? -16.288 -7.166 16.651 1.00 88.56 182 LYS A CA 1
ATOM 1516 C C . LYS A 1 182 ? -16.335 -7.479 15.153 1.00 88.56 182 LYS A C 1
ATOM 1518 O O . LYS A 1 182 ? -16.784 -8.555 14.771 1.00 88.56 182 LYS A O 1
ATOM 1523 N N . ASN A 1 183 ? -15.895 -6.546 14.311 1.00 89.69 183 ASN A N 1
ATOM 1524 C CA . ASN A 1 183 ? -16.004 -6.638 12.853 1.00 89.69 183 ASN A CA 1
ATOM 1525 C C . ASN A 1 183 ? -14.688 -7.020 12.155 1.00 89.69 183 ASN A C 1
ATOM 1527 O O . ASN A 1 183 ? -14.689 -7.259 10.943 1.00 89.69 183 ASN A O 1
ATOM 1531 N N . VAL A 1 184 ? -13.572 -7.065 12.889 1.00 91.50 184 VAL A N 1
ATOM 1532 C CA . VAL A 1 184 ? -12.238 -7.335 12.344 1.00 91.50 184 VAL A CA 1
ATOM 1533 C C . VAL A 1 184 ? -11.538 -8.428 13.140 1.00 91.50 184 VAL A C 1
ATOM 1535 O O . VAL A 1 184 ? -11.387 -8.342 14.353 1.00 91.50 184 VAL A O 1
ATOM 1538 N N . ILE A 1 185 ? -11.053 -9.439 12.427 1.00 91.56 185 ILE A N 1
ATOM 1539 C CA . ILE A 1 185 ? -10.240 -10.522 12.969 1.00 91.56 185 ILE A CA 1
ATOM 1540 C C . ILE A 1 185 ? -8.781 -10.064 12.983 1.00 91.56 185 ILE A C 1
ATOM 1542 O O . ILE A 1 185 ? -8.209 -9.764 11.931 1.00 91.56 185 ILE A O 1
ATOM 1546 N N . ILE A 1 186 ? -8.178 -10.033 14.173 1.00 91.81 186 ILE A N 1
ATOM 1547 C CA . ILE A 1 186 ? -6.762 -9.707 14.371 1.00 91.81 186 ILE A CA 1
ATOM 1548 C C . ILE A 1 186 ? -6.020 -10.988 14.738 1.00 91.81 186 ILE A C 1
ATOM 1550 O O . ILE A 1 186 ? -6.337 -11.610 15.747 1.00 91.81 186 ILE A O 1
ATOM 1554 N N . ARG A 1 187 ? -5.054 -11.400 13.912 1.00 91.19 187 ARG A N 1
ATOM 1555 C CA . ARG A 1 187 ? -4.404 -12.716 14.048 1.00 91.19 187 ARG A CA 1
ATOM 1556 C C . ARG A 1 187 ? -3.180 -12.751 14.950 1.00 91.19 187 ARG A C 1
ATOM 1558 O O . ARG A 1 187 ? -2.826 -13.832 15.404 1.00 91.19 187 ARG A O 1
ATOM 1565 N N . ASN A 1 188 ? -2.487 -11.629 15.135 1.00 89.25 188 ASN A N 1
ATOM 1566 C CA . ASN A 1 188 ? -1.206 -11.645 15.834 1.00 89.25 188 ASN A CA 1
ATOM 1567 C C . ASN A 1 188 ? -1.114 -10.622 16.959 1.00 89.25 188 ASN A C 1
ATOM 1569 O O . ASN A 1 188 ? -0.955 -11.042 18.096 1.00 89.25 188 ASN A O 1
ATOM 1573 N N . ALA A 1 189 ? -1.159 -9.317 16.671 1.00 89.44 189 ALA A N 1
ATOM 1574 C CA . ALA A 1 189 ? -0.926 -8.308 17.704 1.00 89.44 189 ALA A CA 1
ATOM 1575 C C . ALA A 1 189 ? -1.739 -7.026 17.505 1.00 89.44 189 ALA A C 1
ATOM 1577 O O . ALA A 1 189 ? -1.913 -6.527 16.388 1.00 89.44 189 ALA A O 1
ATOM 1578 N N . THR A 1 190 ? -2.156 -6.441 18.627 1.00 90.75 190 THR A N 1
ATOM 1579 C CA . THR A 1 190 ? -2.886 -5.170 18.657 1.00 90.75 190 THR A CA 1
ATOM 1580 C C . THR A 1 190 ? -2.150 -4.183 19.548 1.00 90.75 190 THR A C 1
ATOM 1582 O O . THR A 1 190 ? -1.986 -4.419 20.740 1.00 90.75 190 THR A O 1
ATOM 1585 N N . GLN A 1 191 ? -1.731 -3.050 18.996 1.00 90.00 191 GLN A N 1
ATOM 1586 C CA . GLN A 1 191 ? -1.221 -1.932 19.778 1.00 90.00 191 GLN A CA 1
ATOM 1587 C C . GLN A 1 191 ? -2.286 -0.840 19.855 1.00 90.00 191 GLN A C 1
ATOM 1589 O O . GLN A 1 191 ? -2.665 -0.263 18.832 1.00 90.00 191 GLN A O 1
ATOM 1594 N N . LEU A 1 192 ? -2.749 -0.556 21.071 1.00 87.94 192 LEU A N 1
ATOM 1595 C CA . LEU A 1 192 ? -3.831 0.387 21.331 1.00 87.94 192 LEU A CA 1
ATOM 1596 C C . LEU A 1 192 ? -3.340 1.578 22.146 1.00 87.94 192 LEU A C 1
ATOM 1598 O O . LEU A 1 192 ? -2.802 1.431 23.246 1.00 87.94 192 LEU A O 1
ATOM 1602 N N . TRP A 1 193 ? -3.575 2.773 21.610 1.00 83.94 193 TRP A N 1
ATOM 1603 C CA . TRP A 1 193 ? -3.501 4.010 22.374 1.00 83.94 193 TRP A CA 1
ATOM 1604 C C . TRP A 1 193 ? -4.894 4.349 22.901 1.00 83.94 193 TRP A C 1
ATOM 1606 O O . TRP A 1 193 ? -5.772 4.743 22.134 1.00 83.94 193 TRP A O 1
ATOM 1616 N N . LEU A 1 194 ? -5.086 4.148 24.205 1.00 75.56 194 LEU A N 1
ATOM 1617 C CA . LEU A 1 194 ? -6.386 4.288 24.871 1.00 75.56 194 LEU A CA 1
ATOM 1618 C C . LEU A 1 194 ? -6.613 5.684 25.468 1.00 75.56 194 LEU A C 1
ATOM 1620 O O . LEU A 1 194 ? -7.696 5.959 25.976 1.00 75.56 194 LEU A O 1
ATOM 1624 N N . GLY A 1 195 ? -5.615 6.574 25.431 1.00 73.50 195 GLY A N 1
ATOM 1625 C CA . GLY A 1 195 ? -5.716 7.894 26.059 1.00 73.50 195 GLY A CA 1
ATOM 1626 C C . GLY A 1 195 ? -6.181 7.788 27.519 1.00 73.50 195 GLY A C 1
ATOM 1627 O O . GLY A 1 195 ? -5.597 7.043 28.296 1.00 73.50 195 GLY A O 1
ATOM 1628 N N . SER A 1 196 ? -7.249 8.509 27.873 1.00 71.00 196 SER A N 1
ATOM 1629 C CA . SER A 1 196 ? -7.887 8.477 29.198 1.00 71.00 196 SER A CA 1
ATOM 1630 C C . SER A 1 196 ? -9.090 7.521 29.295 1.00 71.00 196 SER A C 1
ATOM 1632 O O . SER A 1 196 ? -9.905 7.666 30.207 1.00 71.00 196 SER A O 1
ATOM 1634 N N . CYS A 1 197 ? -9.267 6.587 28.353 1.00 70.56 197 CYS A N 1
ATOM 1635 C CA . CYS A 1 197 ? -10.398 5.658 28.373 1.00 70.56 197 CYS A CA 1
ATOM 1636 C C . CYS A 1 197 ? -10.303 4.684 29.555 1.00 70.56 197 CYS A C 1
ATOM 1638 O O . CYS A 1 197 ? -9.321 3.958 29.706 1.00 70.56 197 CYS A O 1
ATOM 1640 N N . GLN A 1 198 ? -11.368 4.617 30.355 1.00 73.50 198 GLN A N 1
ATOM 1641 C CA . GLN A 1 198 ? -11.529 3.595 31.386 1.00 73.50 198 GLN A CA 1
ATOM 1642 C C . GLN A 1 198 ? -12.106 2.321 30.761 1.00 73.50 198 GLN A C 1
ATOM 1644 O O . GLN A 1 198 ? -13.174 2.341 30.146 1.00 73.50 198 GLN A O 1
ATOM 1649 N N . LEU A 1 199 ? -11.394 1.204 30.909 1.00 75.38 199 LEU A N 1
ATOM 1650 C CA . LEU A 1 199 ? -11.868 -0.103 30.465 1.00 75.38 199 LEU A CA 1
ATOM 1651 C C . LEU A 1 199 ? -12.713 -0.750 31.565 1.00 75.38 199 LEU A C 1
ATOM 1653 O O . LEU A 1 199 ? -12.329 -0.755 32.732 1.00 75.38 199 LEU A O 1
ATOM 1657 N N . SER A 1 200 ? -13.855 -1.323 31.183 1.00 77.31 200 SER A N 1
ATOM 1658 C CA . SER A 1 200 ? -14.593 -2.233 32.061 1.00 77.31 200 SER A CA 1
ATOM 1659 C C . SER A 1 200 ? -13.901 -3.593 32.077 1.00 77.31 200 SER A C 1
ATOM 1661 O O . SER A 1 200 ? -13.271 -3.973 31.091 1.00 77.31 200 SER A O 1
ATOM 1663 N N . VAL A 1 201 ? -14.075 -4.347 33.163 1.00 74.88 201 VAL A N 1
ATOM 1664 C CA . VAL A 1 201 ? -13.532 -5.710 33.292 1.00 74.88 201 VAL A CA 1
ATOM 1665 C C . VAL A 1 201 ? -14.034 -6.624 32.164 1.00 74.88 201 VAL A C 1
ATOM 1667 O O . VAL A 1 201 ? -13.272 -7.434 31.653 1.00 74.88 201 VAL A O 1
ATOM 1670 N N . ASP A 1 202 ? -15.266 -6.410 31.697 1.00 79.75 202 ASP A N 1
ATOM 1671 C CA . ASP A 1 202 ? -15.882 -7.199 30.619 1.00 79.75 202 ASP A CA 1
ATOM 1672 C C . ASP A 1 202 ? -15.553 -6.691 29.201 1.00 79.75 202 ASP A C 1
ATOM 1674 O O . ASP A 1 202 ? -16.197 -7.080 28.228 1.00 79.75 202 ASP A O 1
ATOM 1678 N N . SER A 1 203 ? -14.603 -5.760 29.055 1.00 80.00 203 SER A N 1
ATOM 1679 C CA . SER A 1 203 ? -14.285 -5.181 27.747 1.00 80.00 203 SER A CA 1
ATOM 1680 C C . SER A 1 203 ? -13.603 -6.199 26.831 1.00 80.00 203 SER A C 1
ATOM 1682 O O . SER A 1 203 ? -12.601 -6.811 27.200 1.00 80.00 203 SER A O 1
ATOM 1684 N N . VAL A 1 204 ? -14.073 -6.286 25.582 1.00 82.31 204 VAL A N 1
ATOM 1685 C CA . VAL A 1 204 ? -13.472 -7.116 24.514 1.00 82.31 204 VAL A CA 1
ATOM 1686 C C . VAL A 1 204 ? -12.004 -6.746 24.261 1.00 82.31 204 VAL A C 1
ATOM 1688 O O . VAL A 1 204 ? -11.199 -7.561 23.822 1.00 82.31 204 VAL A O 1
ATOM 1691 N N . ILE A 1 205 ? -11.618 -5.511 24.580 1.00 80.25 205 ILE A N 1
ATOM 1692 C CA . ILE A 1 205 ? -10.237 -5.037 24.470 1.00 80.25 205 ILE A CA 1
ATOM 1693 C C . ILE A 1 205 ? -9.291 -5.869 25.354 1.00 80.25 205 ILE A C 1
ATOM 1695 O O . ILE A 1 205 ? -8.152 -6.120 24.964 1.00 80.25 205 ILE A O 1
ATOM 1699 N N . LEU A 1 206 ? -9.760 -6.322 26.522 1.00 80.19 206 LEU A N 1
ATOM 1700 C CA . LEU A 1 206 ? -8.971 -7.121 27.464 1.00 80.19 206 LEU A CA 1
ATOM 1701 C C . LEU A 1 206 ? -8.846 -8.593 27.048 1.00 80.19 206 LEU A C 1
ATOM 1703 O O . LEU A 1 206 ? -7.963 -9.281 27.551 1.00 80.19 206 LEU A O 1
ATOM 1707 N N . SER A 1 207 ? -9.683 -9.075 26.121 1.00 81.06 207 SER A N 1
ATOM 1708 C CA . SER A 1 207 ? -9.605 -10.444 25.593 1.00 81.06 207 SER A CA 1
ATOM 1709 C C . SER A 1 207 ? -8.689 -10.581 24.372 1.00 81.06 207 SER A C 1
ATOM 1711 O O . SER A 1 207 ? -8.620 -11.653 23.779 1.00 81.06 207 SER A O 1
ATOM 1713 N N . LEU A 1 208 ? -8.020 -9.504 23.953 1.00 82.38 208 LEU A N 1
ATOM 1714 C CA . LEU A 1 208 ? -7.116 -9.526 22.807 1.00 82.38 208 LEU A CA 1
ATOM 1715 C C . LEU A 1 208 ? -5.818 -10.272 23.131 1.00 82.38 208 LEU A C 1
ATOM 1717 O O . LEU A 1 208 ? -5.086 -9.916 24.056 1.00 82.38 208 LEU A O 1
ATOM 1721 N N . GLU A 1 209 ? -5.487 -11.260 22.304 1.00 75.88 209 GLU A N 1
ATOM 1722 C CA . GLU A 1 209 ? -4.192 -11.931 22.352 1.00 75.88 209 GLU A CA 1
ATOM 1723 C C . GLU A 1 209 ? -3.080 -10.980 21.867 1.00 75.88 209 GLU A C 1
ATOM 1725 O O . GLU A 1 209 ? -3.234 -10.252 20.884 1.00 75.88 209 GLU A O 1
ATOM 1730 N N . HIS A 1 210 ? -1.966 -10.941 22.607 1.00 84.06 210 HIS A N 1
ATOM 1731 C CA . HIS A 1 210 ? -0.817 -10.051 22.373 1.00 84.06 210 HIS A CA 1
ATOM 1732 C C . HIS A 1 210 ? -1.185 -8.563 22.198 1.00 84.06 210 HIS A C 1
ATOM 1734 O O . HIS A 1 210 ? -0.750 -7.884 21.258 1.00 84.06 210 HIS A O 1
ATOM 1740 N N . ALA A 1 211 ? -1.983 -8.037 23.130 1.00 83.25 211 ALA A N 1
ATOM 1741 C CA . ALA A 1 211 ? -2.303 -6.619 23.188 1.00 83.25 211 ALA A CA 1
ATOM 1742 C C . ALA A 1 211 ? -1.223 -5.805 23.918 1.00 83.25 211 ALA A C 1
ATOM 1744 O O . ALA A 1 211 ? -0.794 -6.147 25.021 1.00 83.25 211 ALA A O 1
ATOM 1745 N N . LEU A 1 212 ? -0.813 -4.687 23.316 1.00 82.69 212 LEU A N 1
ATOM 1746 C CA . LEU A 1 212 ? 0.078 -3.706 23.926 1.00 82.69 212 LEU A CA 1
ATOM 1747 C C . LEU A 1 212 ? -0.663 -2.382 24.111 1.00 82.69 212 LEU A C 1
ATOM 1749 O O . LEU A 1 212 ? -1.019 -1.707 23.143 1.00 82.69 212 LEU A O 1
ATOM 1753 N N . PHE A 1 213 ? -0.872 -2.004 25.369 1.00 81.31 213 PHE A N 1
ATOM 1754 C CA . PHE A 1 213 ? -1.578 -0.783 25.745 1.00 81.31 213 PHE A CA 1
ATOM 1755 C C . PHE A 1 213 ? -0.593 0.341 26.047 1.00 81.31 213 PHE A C 1
ATOM 1757 O O . PHE A 1 213 ? 0.368 0.153 26.794 1.00 81.31 213 PHE A O 1
ATOM 1764 N N . TRP A 1 214 ? -0.839 1.519 25.481 1.00 69.50 214 TRP A N 1
ATOM 1765 C CA . TRP A 1 214 ? -0.087 2.733 25.792 1.00 69.50 214 TRP A CA 1
ATOM 1766 C C . TRP A 1 214 ? -1.017 3.817 26.337 1.00 69.50 214 TRP A C 1
ATOM 1768 O O . TRP A 1 214 ? -1.978 4.211 25.676 1.00 69.50 214 TRP A O 1
ATOM 1778 N N . SER A 1 215 ? -0.670 4.338 27.515 1.00 63.25 215 SER A N 1
ATOM 1779 C CA . SER A 1 215 ? -1.222 5.565 28.094 1.00 63.25 215 SER A CA 1
ATOM 1780 C C . SER A 1 215 ? -0.057 6.507 28.401 1.00 63.25 215 SER A C 1
ATOM 1782 O O . SER A 1 215 ? 0.870 6.090 29.099 1.00 63.25 215 SER A O 1
ATOM 1784 N N . PRO A 1 216 ? -0.042 7.750 27.892 1.00 54.66 216 PRO A N 1
ATOM 1785 C CA . PRO A 1 216 ? 0.904 8.745 28.370 1.00 54.66 216 PRO A CA 1
ATOM 1786 C C . PRO A 1 216 ? 0.596 9.059 29.843 1.00 54.66 216 PRO A C 1
ATOM 1788 O O . PRO A 1 216 ? -0.563 8.994 30.259 1.00 54.66 216 PRO A O 1
ATOM 1791 N N . LYS A 1 217 ? 1.649 9.322 30.623 1.00 48.97 217 LYS A N 1
ATOM 1792 C CA . LYS A 1 217 ? 1.540 9.889 31.973 1.00 48.97 217 LYS A CA 1
ATOM 1793 C C . LYS A 1 217 ? 1.115 11.348 31.905 1.00 48.97 217 LYS A C 1
ATOM 1795 O O . LYS A 1 217 ? 1.537 12.016 30.934 1.00 48.97 217 LYS A O 1
#

Solvent-accessible surface area (backbone atoms only — not comparable to full-atom values): 12291 Å² total; per-residue (Å²): 114,68,90,75,48,57,67,68,60,42,51,57,53,56,71,77,48,54,69,40,52,49,51,55,46,24,68,75,37,75,69,44,14,53,51,38,27,66,73,36,57,88,68,48,64,40,46,34,45,30,59,83,79,31,25,40,23,45,23,34,90,98,51,82,60,45,73,35,39,30,57,44,27,79,86,57,52,75,94,52,39,62,60,63,68,68,54,77,68,75,88,55,64,51,78,43,67,48,94,93,40,81,42,65,22,38,71,48,62,40,90,86,77,66,42,40,32,38,35,29,57,60,96,40,52,26,48,49,59,51,32,50,49,54,51,47,24,64,28,47,70,31,61,87,58,44,29,40,36,39,47,59,95,47,55,95,57,48,53,80,63,51,67,36,32,33,40,39,37,41,44,83,50,69,66,63,51,52,54,48,57,74,64,36,49,72,75,54,35,38,37,39,33,40,62,90,60,83,79,59,94,86,36,70,76,76,72,48,65,65,61,46,82,46,62,86,131

Mean predicted aligned error: 6.14 Å

Organism: Caenorhabditis remanei (NCBI:txid31234)

InterPro domains:
  IPR001810 F-box domain [PF00646] (2-41)
  IPR001810 F-box domain [PS50181] (1-51)

Foldseek 3Di:
DLLPDPLVVNLVVVVPDDLLRLLVQLLPDPSSLVNLQVNLPPVFADWECEPVQQFIFTHHPPDDTDGNAHEDECVPDPPCVCQVVVPPPPVDWDWFADPNDIWIWDWDADPPPRHIYTYTHPVCLQVVSVRSLVSCCSSNVYDSQYEYEDELVCVVNHHPDQEHAEYEYEDADLVSVQVNPVRHHHNHEYEYEHEPDDDDPPRPLVVDDHYHYDYDD

Nearest PDB structures (foldseek):
  5huo-assembly1_E-3  TM=4.628E-01  e=2.899E-01  Streptococcus pyogenes GA06023
  5huo-assembly1_C-3  TM=4.353E-01  e=4.154E-01  Streptococcus pyogenes GA06023
  5dov-assembly1_A  TM=4.888E-01  e=9.057E-01  Lyngbya majuscula
  3paj-assembly1_B  TM=4.839E-01  e=1.222E+00  Vibrio cholerae O1 biovar El Tor str. N16961
  6qbt-assembly1_A  TM=3.041E-01  e=1.330E-01  Human T-lymphotropic virus 2

Sequence (217 aa):
MLLKLPYLAQFTILKHLELHDHFFLGLCSKRARNLIKCFSRNKNDSSVINLYSFSIQLQKTGFLGKDVVMWASCYYRPENETLYRSNTNWNRSIIFWYKDKKIKCKISFHSTKGIPILWCKDKYKRMLPMAIYHSICEIFSISPIIQIKFDMSRLSEFPDTNEIDNVITGCRDKDQIEEFLKNVIIRNATQLWLGSCQLSVDSVILSLEHALFWSPK